Protein AF-A0A914MZD7-F1 (afdb_monomer_lite)

Foldseek 3Di:
DDPPPDQVLVLLVVLVPDDPPVDDDDDPDDDDDDDPPDPDFLLVSVLVSLVVDDLVVSLLLVVLLLVLPPDPLLSVLLVVLLQLLLVLLLVLLLQLLLQLLCCLAVVDLPDDSVRSVVPRPDPRSVVLSVVLSVVLSVCSVVPANCCLQNPPPPDDLVNNLVSQLCSSCVSSPVCSLQPNQLVSNVVSQVVCVVVVHDRDDPDDPVVSVVSSVVSSVSCVVVVVVSSVSSSVSSVSSSVSNVVSNVVVSVVSSPDVVVVSVSSVVSVVVVVVVVVVVVVVVVVVVCVCPDPVNVVVVVVVVVPPDDDDPDD

Sequence (311 aa):
MSWKNTDPLELWKTSTTLPITENKIKRNDEVEGSYQQPPAPVRIRFWMSTKQIDSRQRTDYFWKLILAWPDDWERRAIIWTKAVISVTNTLTAFYITNKITADVFLIDPKLNFLQTLRRIPAKSPFVMFALVGFISQMLTMTFILYPYLMYEGQLSTLSLTGRAVALSLGMGMLIPLFSVPPIANSAFLSHREKLGMRKLPTGSVFDLLAQTFECTRSVWRKLPAIAGVNIAAAGIVVCSMAWARNRIHSKLDIDADLINELVANSEYYQNQKRGVIGQKLHSIGSWLTSPKVLDFFERKRVSSPDSPHDI

Radius of gyration: 26.99 Å; chains: 1; bounding box: 65×62×73 Å

pLDDT: mean 72.24, std 16.94, range [27.92, 95.12]

Secondary structure (DSSP, 8-state):
--TTS--HHHHHHHHHT------S---S--------PPP--HHHHHHHHHHHS-HHHHHHHHHHHHHH-S-HHHHHHHHHHHHHHHHHHHHHHHHHHHHHHHHHHH--TT--HHHHHHH----HHHHHHHHHHHHHHHHHIIIIIHHHHHSTTTS-HHHHHHHHHHHHHIIIIIHHHHHHHHHHHHHHHHHHHHTTPPPP----HHHHHHHHHHHHHHHHTTHHHHHHHHHHHHHHHHHHHHHHHHHHHHHHTT-SHHHHHHHHHHHHHHHHHHHHHHHHHHHHHHHHTSHHHHHHHHHHHHTSPPP----

Organism: Meloidogyne incognita (NCBI:txid6306)

Structure (mmCIF, N/CA/C/O backbone):
data_AF-A0A914MZD7-F1
#
_entry.id   AF-A0A914MZD7-F1
#
loop_
_atom_site.group_PDB
_atom_site.id
_atom_site.type_symbol
_atom_site.label_atom_id
_atom_site.label_alt_id
_atom_site.label_comp_id
_atom_site.label_asym_id
_atom_site.label_entity_id
_atom_site.label_seq_id
_atom_site.pdbx_PDB_ins_code
_atom_site.Cartn_x
_atom_site.Cartn_y
_atom_site.Cartn_z
_atom_site.occupancy
_atom_site.B_iso_or_equiv
_atom_site.auth_seq_id
_atom_site.auth_comp_id
_atom_site.auth_asym_id
_atom_site.auth_atom_id
_atom_site.pdbx_PDB_model_num
ATOM 1 N N . MET A 1 1 ? 7.800 -12.329 35.216 1.00 35.88 1 MET A N 1
ATOM 2 C CA . MET A 1 1 ? 6.657 -13.228 34.935 1.00 35.88 1 MET A CA 1
ATOM 3 C C . MET A 1 1 ? 6.678 -13.632 33.466 1.00 35.88 1 MET A C 1
ATOM 5 O O . MET A 1 1 ? 6.924 -12.780 32.621 1.00 35.88 1 MET A O 1
ATOM 9 N N . SER A 1 2 ? 6.500 -14.923 33.168 1.00 27.92 2 SER A N 1
ATOM 10 C CA . SER A 1 2 ? 6.483 -15.457 31.798 1.00 27.92 2 SER A CA 1
ATOM 11 C C . SER A 1 2 ? 5.129 -15.180 31.133 1.00 27.92 2 SER A C 1
ATOM 13 O O . SER A 1 2 ? 4.087 -15.608 31.613 1.00 27.92 2 SER A O 1
ATOM 15 N N . TRP A 1 3 ? 5.166 -14.458 30.017 1.00 37.88 3 TRP A N 1
ATOM 16 C CA . TRP A 1 3 ? 4.051 -13.839 29.287 1.00 37.88 3 TRP A CA 1
ATOM 17 C C . TRP A 1 3 ? 3.137 -14.802 28.508 1.00 37.88 3 TRP A C 1
ATOM 19 O O . TRP A 1 3 ? 2.197 -14.360 27.852 1.00 37.88 3 TRP A O 1
ATOM 29 N N . LYS A 1 4 ? 3.411 -16.111 28.528 1.00 40.53 4 LYS A N 1
ATOM 30 C CA . LYS A 1 4 ? 2.547 -17.112 27.877 1.00 40.53 4 LYS A CA 1
ATOM 31 C C . LYS A 1 4 ? 1.299 -17.461 28.698 1.00 40.53 4 LYS A C 1
ATOM 33 O O . LYS A 1 4 ? 0.394 -18.061 28.130 1.00 40.53 4 LYS A O 1
ATOM 38 N N . ASN A 1 5 ? 1.252 -17.059 29.972 1.00 42.75 5 ASN A N 1
ATOM 39 C CA . ASN A 1 5 ? 0.225 -17.474 30.933 1.00 42.75 5 ASN A CA 1
ATOM 40 C C . ASN A 1 5 ? -0.583 -16.310 31.531 1.00 42.75 5 ASN A C 1
ATOM 42 O O . ASN A 1 5 ? -1.348 -16.541 32.457 1.00 42.75 5 ASN A O 1
ATOM 46 N N . THR A 1 6 ? -0.405 -15.070 31.070 1.00 47.72 6 THR A N 1
ATOM 47 C CA . THR A 1 6 ? -1.190 -13.943 31.592 1.00 47.72 6 THR A CA 1
ATOM 48 C C . THR A 1 6 ? -2.538 -13.887 30.884 1.00 47.72 6 THR A C 1
ATOM 50 O O . THR A 1 6 ? -2.616 -13.499 29.716 1.00 47.72 6 THR A O 1
ATOM 53 N N . ASP A 1 7 ? -3.573 -14.306 31.605 1.00 49.16 7 ASP A N 1
ATOM 54 C CA . ASP A 1 7 ? -4.971 -14.249 31.201 1.00 49.16 7 ASP A CA 1
ATOM 55 C C . ASP A 1 7 ? -5.402 -12.763 31.068 1.00 49.16 7 ASP A C 1
ATOM 57 O O . ASP A 1 7 ? -5.274 -11.983 32.022 1.00 49.16 7 ASP A O 1
ATOM 61 N N . PRO A 1 8 ? -5.824 -12.293 29.878 1.00 48.94 8 PRO A N 1
ATOM 62 C CA . PRO A 1 8 ? -6.279 -10.921 29.695 1.00 48.94 8 PRO A CA 1
ATOM 63 C C . PRO A 1 8 ? -7.509 -10.567 30.541 1.00 48.94 8 PRO A C 1
ATOM 65 O O . PRO A 1 8 ? -7.685 -9.385 30.850 1.00 48.94 8 PRO A O 1
ATOM 68 N N . LEU A 1 9 ? -8.303 -11.548 30.983 1.00 48.94 9 LEU A N 1
ATOM 69 C CA . LEU A 1 9 ? -9.357 -11.338 31.973 1.00 48.94 9 LEU A CA 1
ATOM 70 C C . LEU A 1 9 ? -8.774 -11.000 33.355 1.00 48.94 9 LEU A C 1
ATOM 72 O O . LEU A 1 9 ? -9.291 -10.120 34.042 1.00 48.94 9 LEU A O 1
ATOM 76 N N . GLU A 1 10 ? -7.676 -11.642 33.763 1.00 52.84 10 GLU A N 1
ATOM 77 C CA . GLU A 1 10 ? -6.971 -11.315 35.012 1.00 52.84 10 GLU A CA 1
ATOM 78 C C . GLU A 1 10 ? -6.289 -9.947 34.957 1.00 52.84 10 GLU A C 1
ATOM 80 O O . GLU A 1 10 ? -6.335 -9.203 35.937 1.00 52.84 10 GLU A O 1
ATOM 85 N N . LEU A 1 11 ? -5.708 -9.569 33.814 1.00 54.66 11 LEU A N 1
ATOM 86 C CA . LEU A 1 11 ? -5.172 -8.218 33.598 1.00 54.66 11 LEU A CA 1
ATOM 87 C C . LEU A 1 11 ? -6.270 -7.149 33.687 1.00 54.66 11 LEU A C 1
ATOM 89 O O . LEU A 1 11 ? -6.051 -6.067 34.231 1.00 54.66 11 LEU A O 1
ATOM 93 N N . TRP A 1 12 ? -7.473 -7.455 33.200 1.00 50.88 12 TRP A N 1
ATOM 94 C CA . TRP A 1 12 ? -8.615 -6.555 33.324 1.00 50.88 12 TRP A CA 1
ATOM 95 C C . TRP A 1 12 ? -9.127 -6.479 34.769 1.00 50.88 12 TRP A C 1
ATOM 97 O O . TRP A 1 12 ? -9.266 -5.380 35.307 1.00 50.88 12 TRP A O 1
ATOM 107 N N . LYS A 1 13 ? -9.302 -7.620 35.444 1.00 50.38 13 LYS A N 1
ATOM 108 C CA . LYS A 1 13 ? -9.716 -7.680 36.858 1.00 50.38 13 LYS A CA 1
ATOM 109 C C . LYS A 1 13 ? -8.725 -6.972 37.785 1.00 50.38 13 LYS A C 1
ATOM 111 O O . LYS A 1 13 ? -9.130 -6.199 38.651 1.00 50.38 13 LYS A O 1
ATOM 116 N N . THR A 1 14 ? -7.424 -7.150 37.571 1.00 54.09 14 THR A N 1
ATOM 117 C CA . THR A 1 14 ? -6.397 -6.423 38.335 1.00 54.09 14 THR A CA 1
ATOM 118 C C . THR A 1 14 ? -6.421 -4.926 38.031 1.00 54.09 14 THR A C 1
ATOM 120 O O . THR A 1 14 ? -6.242 -4.120 38.943 1.00 54.09 14 THR A O 1
ATOM 123 N N . SER A 1 15 ? -6.753 -4.524 36.798 1.00 45.00 15 SER A N 1
ATOM 124 C CA . SER A 1 15 ? -6.941 -3.109 36.458 1.00 45.00 15 SER A CA 1
ATOM 125 C C . SER A 1 15 ? -8.186 -2.481 37.104 1.00 45.00 15 SER A C 1
ATOM 127 O O . SER A 1 15 ? -8.160 -1.296 37.428 1.00 45.00 15 SER A O 1
ATOM 129 N N . THR A 1 16 ? -9.244 -3.262 37.369 1.00 43.44 16 THR A N 1
ATOM 130 C CA . THR A 1 16 ? -10.442 -2.782 38.088 1.00 43.44 16 THR A CA 1
ATOM 131 C C . THR A 1 16 ? -10.216 -2.549 39.583 1.00 43.44 16 THR A C 1
ATOM 133 O O . THR A 1 16 ? -11.008 -1.852 40.210 1.00 43.44 16 THR A O 1
ATOM 136 N N . THR A 1 17 ? -9.127 -3.080 40.147 1.00 46.03 17 THR A N 1
ATOM 137 C CA . THR A 1 17 ? -8.766 -2.928 41.567 1.00 46.03 17 THR A CA 1
ATOM 138 C C . THR A 1 17 ? -7.671 -1.892 41.830 1.00 46.03 17 THR A C 1
ATOM 140 O O . THR A 1 17 ? -7.326 -1.661 42.987 1.00 46.03 17 THR A O 1
ATOM 143 N N . LEU A 1 18 ? -7.093 -1.269 40.794 1.00 41.53 18 LEU A N 1
ATOM 144 C CA . LEU A 1 18 ? -6.033 -0.278 40.989 1.00 41.53 18 LEU A CA 1
ATOM 145 C C . LEU A 1 18 ? -6.613 1.026 41.567 1.00 41.53 18 LEU A C 1
ATOM 147 O O . LEU A 1 18 ? -7.492 1.624 40.939 1.00 41.53 18 LEU A O 1
ATOM 151 N N . PRO A 1 19 ? -6.120 1.512 42.724 1.00 37.53 19 PRO A N 1
ATOM 152 C CA . PRO A 1 19 ? -6.498 2.823 43.225 1.00 37.53 19 PRO A CA 1
ATOM 153 C C . PRO A 1 19 ? -6.015 3.887 42.236 1.00 37.53 19 PRO A C 1
ATOM 155 O O . PRO A 1 19 ? -4.841 3.924 41.857 1.00 37.53 19 PRO A O 1
ATOM 158 N N . ILE A 1 20 ? -6.939 4.742 41.799 1.00 45.06 20 ILE A N 1
ATOM 159 C CA . ILE A 1 20 ? -6.659 5.878 40.921 1.00 45.06 20 ILE A CA 1
ATOM 160 C C . ILE A 1 20 ? -5.684 6.788 41.669 1.00 45.06 20 ILE A C 1
ATOM 162 O O . ILE A 1 20 ? -6.067 7.498 42.593 1.00 45.06 20 ILE A O 1
ATOM 166 N N . THR A 1 21 ? -4.402 6.751 41.309 1.00 40.00 21 THR A N 1
ATOM 167 C CA . THR A 1 21 ? -3.449 7.744 41.800 1.00 40.00 21 THR A CA 1
ATOM 168 C C . THR A 1 21 ? -3.694 9.008 40.990 1.00 40.00 21 THR A C 1
ATOM 170 O O . THR A 1 21 ? -3.363 9.079 39.809 1.00 40.00 21 THR A O 1
ATOM 173 N N . GLU A 1 22 ? -4.323 9.984 41.632 1.00 38.75 22 GLU A N 1
ATOM 174 C CA . GLU A 1 22 ? -4.832 11.253 41.096 1.00 38.75 22 GLU A CA 1
ATOM 175 C C . GLU A 1 22 ? -3.745 12.222 40.580 1.00 38.75 22 GLU A C 1
ATOM 177 O O . GLU A 1 22 ? -3.929 13.434 40.528 1.00 38.75 22 GLU A O 1
ATOM 182 N N . ASN A 1 23 ? -2.575 11.728 40.175 1.00 41.09 23 ASN A N 1
ATOM 183 C CA . ASN A 1 23 ? -1.434 12.576 39.868 1.00 41.09 23 ASN A CA 1
ATOM 184 C C . ASN A 1 23 ? -1.191 12.734 38.357 1.00 41.09 23 ASN A C 1
ATOM 186 O O . ASN A 1 23 ? -0.649 11.855 37.690 1.00 41.09 23 ASN A O 1
ATOM 190 N N . LYS A 1 24 ? -1.484 13.961 37.891 1.00 37.00 24 LYS A N 1
ATOM 191 C CA . LYS A 1 24 ? -0.985 14.655 36.680 1.00 37.00 24 LYS A CA 1
ATOM 192 C C . LYS A 1 24 ? -1.704 14.431 35.342 1.00 37.00 24 LYS A C 1
ATOM 194 O O . LYS A 1 24 ? -1.063 14.205 34.319 1.00 37.00 24 LYS A O 1
ATOM 199 N N . ILE A 1 25 ? -3.006 14.706 35.293 1.00 37.56 25 ILE A N 1
ATOM 200 C CA . ILE A 1 25 ? -3.607 15.302 34.086 1.00 37.56 25 ILE A CA 1
ATOM 201 C C . ILE A 1 25 ? -4.263 16.618 34.512 1.00 37.56 25 ILE A C 1
ATOM 203 O O . ILE A 1 25 ? -5.442 16.651 34.838 1.00 37.56 25 ILE A O 1
ATOM 207 N N . LYS A 1 26 ? -3.482 17.709 34.542 1.00 31.06 26 LYS A N 1
ATOM 208 C CA . LYS A 1 26 ? -4.030 19.066 34.672 1.00 31.06 26 LYS A CA 1
ATOM 209 C C . LYS A 1 26 ? -4.845 19.370 33.414 1.00 31.06 26 LYS A C 1
ATOM 211 O O . LYS A 1 26 ? -4.278 19.662 32.362 1.00 31.06 26 LYS A O 1
ATOM 216 N N . ARG A 1 27 ? -6.167 19.244 33.516 1.00 34.59 27 ARG A N 1
ATOM 217 C CA . ARG A 1 27 ? -7.135 19.843 32.594 1.00 34.59 27 ARG A CA 1
ATOM 218 C C . ARG A 1 27 ? -7.525 21.178 33.232 1.00 34.59 27 ARG A C 1
ATOM 220 O O . ARG A 1 27 ? -7.970 21.179 34.371 1.00 34.59 27 ARG A O 1
ATOM 227 N N . ASN A 1 28 ? -7.258 22.285 32.545 1.00 35.31 28 ASN A N 1
ATOM 228 C CA . ASN A 1 28 ? -7.421 23.658 33.040 1.00 35.31 28 ASN A CA 1
ATOM 229 C C . ASN A 1 28 ? -8.895 24.095 33.162 1.00 35.31 28 ASN A C 1
ATOM 231 O O . ASN A 1 28 ? -9.252 25.113 32.591 1.00 35.31 28 ASN A O 1
ATOM 235 N N . ASP A 1 29 ? -9.733 23.371 33.897 1.00 36.97 29 ASP A N 1
ATOM 236 C CA . ASP A 1 29 ? -11.100 23.809 34.203 1.00 36.97 29 ASP A CA 1
ATOM 237 C C . ASP A 1 29 ? -11.442 23.408 35.649 1.00 36.97 29 ASP A C 1
ATOM 239 O O . ASP A 1 29 ? -12.145 22.430 35.891 1.00 36.97 29 ASP A O 1
ATOM 243 N N . GLU A 1 30 ? -10.892 24.132 36.627 1.00 35.25 30 GLU A N 1
ATOM 244 C CA . GLU A 1 30 ? -11.293 24.025 38.035 1.00 35.25 30 GLU A CA 1
ATOM 245 C C . GLU A 1 30 ? -12.246 25.182 38.362 1.00 35.25 30 GLU A C 1
ATOM 247 O O . GLU A 1 30 ? -11.825 26.293 38.674 1.00 35.25 30 GLU A O 1
ATOM 252 N N . VAL A 1 31 ? -13.550 24.911 38.258 1.00 36.62 31 VAL A N 1
ATOM 253 C CA . VAL A 1 31 ? -14.571 25.616 39.039 1.00 36.62 31 VAL A CA 1
ATOM 254 C C . VAL A 1 31 ? -14.872 24.735 40.246 1.00 36.62 31 VAL A C 1
ATOM 256 O O . VAL A 1 31 ? -15.223 23.564 40.102 1.00 36.62 31 VAL A O 1
ATOM 259 N N . GLU A 1 32 ? -14.670 25.316 41.425 1.00 35.66 32 GLU A N 1
ATOM 260 C CA . GLU A 1 32 ? -14.909 24.738 42.743 1.00 35.66 32 GLU A CA 1
ATOM 261 C C . GLU A 1 32 ? -16.315 24.143 42.874 1.00 35.66 32 GLU A C 1
ATOM 263 O O . GLU A 1 32 ? -17.324 24.771 42.554 1.00 35.66 32 GLU A O 1
ATOM 268 N N . GLY A 1 33 ? -16.383 22.931 43.416 1.00 29.62 33 GLY A N 1
ATOM 269 C CA . GLY A 1 33 ? -17.641 22.297 43.771 1.00 29.62 33 GLY A CA 1
ATOM 270 C C . GLY A 1 33 ? -17.426 20.850 44.172 1.00 29.62 33 GLY A C 1
ATOM 271 O O . GLY A 1 33 ? -17.282 19.980 43.321 1.00 29.62 33 GLY A O 1
ATOM 272 N N . SER A 1 34 ? -17.416 20.604 45.481 1.00 35.12 34 SER A N 1
ATOM 273 C CA . SER A 1 34 ? -17.515 19.282 46.100 1.00 35.12 34 SER A CA 1
ATOM 274 C C . SER A 1 34 ? -18.697 18.495 45.516 1.00 35.12 34 SER A C 1
ATOM 276 O O . SER A 1 34 ? -19.822 18.588 46.003 1.00 35.12 34 SER A O 1
ATOM 278 N N . TYR A 1 35 ? -18.424 17.678 44.507 1.00 29.80 35 TYR A N 1
ATOM 279 C CA . TYR A 1 35 ? -19.261 16.562 44.103 1.00 29.80 35 TYR A CA 1
ATOM 280 C C . TYR A 1 35 ? -18.350 15.358 43.931 1.00 29.80 35 TYR A C 1
ATOM 282 O O . TYR A 1 35 ? -17.328 15.436 43.249 1.00 29.80 35 TYR A O 1
ATOM 290 N N . GLN A 1 36 ? -18.725 14.245 44.564 1.00 34.81 36 GLN A N 1
ATOM 291 C CA . GLN A 1 36 ? -18.230 12.922 44.206 1.00 34.81 36 GLN A CA 1
ATOM 292 C C . GLN A 1 36 ? -18.264 12.823 42.680 1.00 34.81 36 GLN A C 1
ATOM 294 O O . GLN A 1 36 ? -19.342 12.815 42.084 1.00 34.81 36 GLN A O 1
ATOM 299 N N . GLN A 1 37 ? -17.089 12.841 42.045 1.00 33.38 37 GLN A N 1
ATOM 300 C CA . GLN A 1 37 ? -17.013 12.714 40.600 1.00 33.38 37 GLN A CA 1
ATOM 301 C C . GLN A 1 37 ? -17.699 11.396 40.230 1.00 33.38 37 GLN A C 1
ATOM 303 O O . GLN A 1 37 ? -17.371 10.362 40.827 1.00 33.38 37 GLN A O 1
ATOM 308 N N . PRO A 1 38 ? -18.655 11.396 39.283 1.00 37.22 38 PRO A N 1
ATOM 309 C CA . PRO A 1 38 ? -19.195 10.145 38.790 1.00 37.22 38 PRO A CA 1
ATOM 310 C C . PRO A 1 38 ? -18.020 9.280 38.316 1.00 37.22 38 PRO A C 1
ATOM 312 O O . PRO A 1 38 ? -17.048 9.815 37.765 1.00 37.22 38 PRO A O 1
ATOM 315 N N . PRO A 1 39 ? -18.059 7.958 38.559 1.00 48.06 39 PRO A N 1
ATOM 316 C CA . PRO A 1 39 ? -16.989 7.068 38.141 1.00 48.06 39 PRO A CA 1
ATOM 317 C C . PRO A 1 39 ? -16.690 7.327 36.666 1.00 48.06 39 PRO A C 1
ATOM 319 O O . PRO A 1 39 ? -17.614 7.351 35.853 1.00 48.06 39 PRO A O 1
ATOM 322 N N . ALA A 1 40 ? -15.414 7.569 36.336 1.00 53.16 40 ALA A N 1
ATOM 323 C CA . ALA A 1 40 ? -15.009 7.854 34.963 1.00 53.16 40 ALA A CA 1
ATOM 324 C C . ALA A 1 40 ? -15.693 6.860 34.002 1.00 53.16 40 ALA A C 1
ATOM 326 O O . ALA A 1 40 ? -15.671 5.660 34.311 1.00 53.16 40 ALA A O 1
ATOM 327 N N . PRO A 1 41 ? -16.305 7.325 32.890 1.00 63.66 41 PRO A N 1
ATOM 328 C CA . PRO A 1 41 ? -17.060 6.467 31.981 1.00 63.66 41 PRO A CA 1
ATOM 329 C C . PRO A 1 41 ? -16.243 5.226 31.615 1.00 63.66 41 PRO A C 1
ATOM 331 O O . PRO A 1 41 ? -15.021 5.310 31.477 1.00 63.66 41 PRO A O 1
ATOM 334 N N . VAL A 1 42 ? -16.905 4.071 31.491 1.00 62.66 42 VAL A N 1
ATOM 335 C CA . VAL A 1 42 ? -16.298 2.733 31.299 1.00 62.66 42 VAL A CA 1
ATOM 336 C C . VAL A 1 42 ? -15.185 2.748 30.246 1.00 62.66 42 VAL A C 1
ATOM 338 O O . VAL A 1 42 ? -14.114 2.171 30.441 1.00 62.66 42 VAL A O 1
ATOM 341 N N . ARG A 1 43 ? -15.385 3.523 29.181 1.00 62.78 43 ARG A N 1
ATOM 342 C CA . ARG A 1 43 ? -14.397 3.850 28.155 1.00 62.78 43 ARG A CA 1
ATOM 343 C C . ARG A 1 43 ? -13.081 4.404 28.696 1.00 62.78 43 ARG A C 1
ATOM 345 O O . ARG A 1 43 ? -12.027 3.879 28.357 1.00 62.78 43 ARG A O 1
ATOM 352 N N . ILE A 1 44 ? -13.098 5.436 29.540 1.00 65.38 44 ILE A N 1
ATOM 353 C CA . ILE A 1 44 ? -11.874 6.025 30.111 1.00 65.38 44 ILE A CA 1
ATOM 354 C C . ILE A 1 44 ? -11.111 4.976 30.923 1.00 65.38 44 ILE A C 1
ATOM 356 O O . ILE A 1 44 ? -9.889 4.891 30.805 1.00 65.38 44 ILE A O 1
ATOM 360 N N . ARG A 1 45 ? -11.820 4.134 31.686 1.00 66.69 45 ARG A N 1
ATOM 361 C CA . ARG A 1 45 ? -11.206 3.037 32.451 1.00 66.69 45 ARG A CA 1
ATOM 362 C C . ARG A 1 45 ? -10.571 1.988 31.539 1.00 66.69 45 ARG A C 1
ATOM 364 O O . ARG A 1 45 ? -9.424 1.618 31.766 1.00 66.69 45 ARG A O 1
ATOM 371 N N . PHE A 1 46 ? -11.259 1.585 30.471 1.00 68.00 46 PHE A N 1
ATOM 372 C CA . PHE A 1 46 ? -10.726 0.675 29.451 1.00 68.00 46 PHE A CA 1
ATOM 373 C C . PHE A 1 46 ? -9.465 1.236 28.765 1.00 68.00 46 PHE A C 1
ATOM 375 O O . PHE A 1 46 ? -8.472 0.535 28.560 1.00 68.00 46 PHE A O 1
ATOM 382 N N . TRP A 1 47 ? -9.448 2.529 28.440 1.00 68.50 47 TRP A N 1
ATOM 383 C CA . TRP A 1 47 ? -8.271 3.154 27.831 1.00 68.50 47 TRP A CA 1
ATOM 384 C C . TRP A 1 47 ? -7.124 3.362 28.822 1.00 68.50 47 TRP A C 1
ATOM 386 O O . TRP A 1 47 ? -5.959 3.310 28.431 1.00 68.50 47 TRP A O 1
ATOM 396 N N . MET A 1 48 ? -7.413 3.585 30.104 1.00 66.25 48 MET A N 1
ATOM 397 C CA . MET A 1 48 ? -6.382 3.638 31.143 1.00 66.25 48 MET A CA 1
ATOM 398 C C . MET A 1 48 ? -5.765 2.261 31.399 1.00 66.25 48 MET A C 1
ATOM 400 O O . MET A 1 48 ? -4.539 2.164 31.449 1.00 66.25 48 MET A O 1
ATOM 404 N N . SER A 1 49 ? -6.571 1.199 31.481 1.00 66.38 49 SER A N 1
ATOM 405 C CA . SER A 1 49 ? -6.062 -0.164 31.676 1.00 66.38 49 SER A CA 1
ATOM 406 C C . SER A 1 49 ? -5.224 -0.624 30.484 1.00 66.38 49 SER A C 1
ATOM 408 O O . SER A 1 49 ? -4.110 -1.115 30.649 1.00 66.38 49 SER A O 1
ATOM 410 N N . THR A 1 50 ? -5.672 -0.350 29.257 1.00 66.38 50 THR A N 1
ATOM 411 C CA . THR A 1 50 ? -4.888 -0.674 28.055 1.00 66.38 50 THR A CA 1
ATOM 412 C C . THR A 1 50 ? -3.587 0.123 27.952 1.00 66.38 50 THR A C 1
ATOM 414 O O . THR A 1 50 ? -2.605 -0.386 27.407 1.00 66.38 50 THR A O 1
ATOM 417 N N . LYS A 1 51 ? -3.520 1.338 28.514 1.00 70.75 51 LYS A N 1
ATOM 418 C CA . LYS A 1 51 ? -2.279 2.128 28.598 1.00 70.75 51 LYS A CA 1
ATOM 419 C C . LYS A 1 51 ? -1.240 1.548 29.560 1.00 70.75 51 LYS A C 1
ATOM 421 O O . LYS A 1 51 ? -0.061 1.837 29.367 1.00 70.75 51 LYS A O 1
ATOM 426 N N . GLN A 1 52 ? -1.646 0.737 30.536 1.00 69.62 52 GLN A N 1
ATOM 427 C CA . GLN A 1 52 ? -0.736 0.063 31.472 1.00 69.62 52 GLN A CA 1
ATOM 428 C C . GLN A 1 52 ? -0.089 -1.195 30.865 1.00 69.62 52 GLN A C 1
ATOM 430 O O . GLN A 1 52 ? 0.934 -1.662 31.356 1.00 69.62 52 GLN A O 1
ATOM 435 N N . ILE A 1 53 ? -0.645 -1.716 29.765 1.00 69.69 53 ILE A N 1
ATOM 436 C CA . ILE A 1 53 ? -0.107 -2.866 29.027 1.00 69.69 53 ILE A CA 1
ATOM 437 C C . ILE A 1 53 ? 1.091 -2.427 28.170 1.00 69.69 53 ILE A C 1
ATOM 439 O O . ILE A 1 53 ? 1.047 -1.363 27.543 1.00 69.69 53 ILE A O 1
ATOM 443 N N . ASP A 1 54 ? 2.133 -3.261 28.081 1.00 74.62 54 ASP A N 1
ATOM 444 C CA . ASP A 1 54 ? 3.283 -3.022 27.198 1.00 74.62 54 ASP A CA 1
ATOM 445 C C . ASP A 1 54 ? 2.859 -2.837 25.724 1.00 74.62 54 ASP A C 1
ATOM 447 O O . ASP A 1 54 ? 1.895 -3.433 25.244 1.00 74.62 54 ASP A O 1
ATOM 451 N N . SER A 1 55 ? 3.598 -2.016 24.978 1.00 68.06 55 SER A N 1
ATOM 452 C CA . SER A 1 55 ? 3.268 -1.584 23.611 1.00 68.06 55 SER A CA 1
ATOM 453 C C . SER A 1 55 ? 3.026 -2.737 22.626 1.00 68.06 55 SER A C 1
ATOM 455 O O . SER A 1 55 ? 2.055 -2.703 21.869 1.00 68.06 55 SER A O 1
ATOM 457 N N . ARG A 1 56 ? 3.860 -3.787 22.660 1.00 68.12 56 ARG A N 1
ATOM 458 C CA . ARG A 1 56 ? 3.712 -4.974 21.795 1.00 68.12 56 ARG A CA 1
ATOM 459 C C . ARG A 1 56 ? 2.521 -5.838 22.207 1.00 68.12 56 ARG A C 1
ATOM 461 O O . ARG A 1 56 ? 1.790 -6.353 21.364 1.00 68.12 56 ARG A O 1
ATOM 468 N N . GLN A 1 57 ? 2.29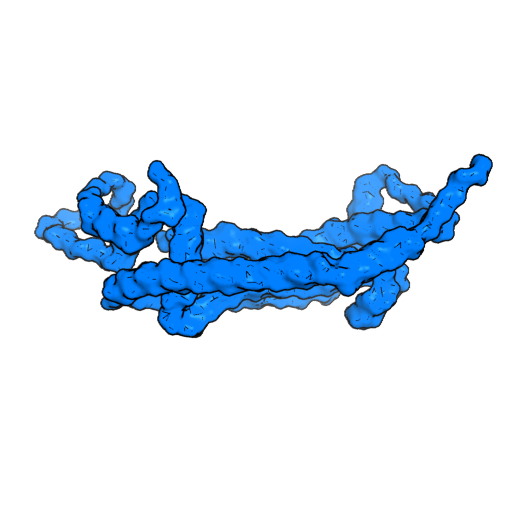6 -5.972 23.509 1.00 68.94 57 GLN A N 1
ATOM 469 C CA . GLN A 1 57 ? 1.185 -6.755 24.050 1.00 68.94 57 GLN A CA 1
ATOM 470 C C . GLN A 1 57 ? -0.158 -6.067 23.790 1.00 68.94 57 GLN A C 1
ATOM 472 O O . GLN A 1 57 ? -1.149 -6.722 23.473 1.00 68.94 57 GLN A O 1
ATOM 477 N N . ARG A 1 58 ? -0.169 -4.733 23.823 1.00 70.44 58 ARG A N 1
ATOM 478 C CA . ARG A 1 58 ? -1.321 -3.901 23.485 1.00 70.44 58 ARG A CA 1
ATOM 479 C C . ARG A 1 58 ? -1.747 -4.102 22.034 1.00 70.44 58 ARG A C 1
ATOM 481 O O . ARG A 1 58 ? -2.933 -4.287 21.775 1.00 70.44 58 ARG A O 1
ATOM 488 N N . THR A 1 59 ? -0.799 -4.141 21.092 1.00 71.62 59 THR A N 1
ATOM 489 C CA . THR A 1 59 ? -1.131 -4.385 19.679 1.00 71.62 59 THR A CA 1
ATOM 490 C C . THR A 1 59 ? -1.806 -5.733 19.457 1.00 71.62 59 THR A C 1
ATOM 492 O O . THR A 1 59 ? -2.801 -5.804 18.734 1.00 71.62 59 THR A O 1
ATOM 495 N N . ASP A 1 60 ? -1.319 -6.780 20.125 1.00 72.19 60 ASP A N 1
ATOM 496 C CA . ASP A 1 60 ? -1.918 -8.110 20.045 1.00 72.19 60 ASP A CA 1
ATOM 497 C C . ASP A 1 60 ? -3.293 -8.146 20.715 1.00 72.19 60 ASP A C 1
ATOM 499 O O . ASP A 1 60 ? -4.230 -8.695 20.142 1.00 72.19 60 ASP A O 1
ATOM 503 N N . TYR A 1 61 ? -3.440 -7.530 21.890 1.00 71.75 61 TYR A N 1
ATOM 504 C CA . TYR A 1 61 ? -4.704 -7.457 22.626 1.00 71.75 61 TYR A CA 1
ATOM 505 C C . TYR A 1 61 ? -5.826 -6.830 21.788 1.00 71.75 61 TYR A C 1
ATOM 507 O O . TYR A 1 61 ? -6.845 -7.468 21.529 1.00 71.75 61 TYR A O 1
ATOM 515 N N . PHE A 1 62 ? -5.612 -5.621 21.272 1.00 75.12 62 PHE A N 1
ATOM 516 C CA . PHE A 1 62 ? -6.609 -4.936 20.444 1.00 75.12 62 PHE A CA 1
ATOM 517 C C . PHE A 1 62 ? -6.875 -5.661 19.129 1.00 75.12 62 PHE A C 1
ATOM 519 O O . PHE A 1 62 ? -7.994 -5.634 18.625 1.00 75.12 62 PHE A O 1
ATOM 526 N N . TRP A 1 63 ? -5.872 -6.328 18.555 1.00 76.12 63 TRP A N 1
ATOM 527 C CA . TRP A 1 63 ? -6.102 -7.118 17.354 1.00 76.12 63 TRP A CA 1
ATOM 528 C C . TRP A 1 63 ? -7.010 -8.321 17.625 1.00 76.12 63 TRP A C 1
ATOM 530 O O . TRP A 1 63 ? -7.888 -8.609 16.812 1.00 76.12 63 TRP A O 1
ATOM 540 N N . LYS A 1 64 ? -6.849 -9.000 18.768 1.00 74.00 64 LYS A N 1
ATOM 541 C CA . LYS A 1 64 ? -7.774 -10.065 19.180 1.00 74.00 64 LYS A CA 1
ATOM 542 C C . LYS A 1 64 ? -9.175 -9.512 19.436 1.00 74.00 64 LYS A C 1
ATOM 544 O O . LYS A 1 64 ? -10.138 -10.107 18.965 1.00 74.00 64 LYS A O 1
ATOM 549 N N . LEU A 1 65 ? -9.272 -8.355 20.088 1.00 75.50 65 LEU A N 1
ATOM 550 C CA . LEU A 1 65 ? -10.541 -7.674 20.340 1.00 75.50 65 LEU A CA 1
ATOM 551 C C . LEU A 1 65 ? -11.283 -7.350 19.034 1.00 75.50 65 LEU A C 1
ATOM 553 O O . LEU A 1 65 ? -12.458 -7.668 18.898 1.00 75.50 65 LEU A O 1
ATOM 557 N N . ILE A 1 66 ? -10.586 -6.798 18.033 1.00 79.38 66 ILE A N 1
ATOM 558 C CA . ILE A 1 66 ? -11.167 -6.527 16.707 1.00 79.38 66 ILE A CA 1
ATOM 559 C C . ILE A 1 66 ? -11.644 -7.818 16.036 1.00 79.38 66 ILE A C 1
ATOM 561 O O . ILE A 1 66 ? -12.676 -7.822 15.373 1.00 79.38 66 ILE A O 1
ATOM 565 N N . LEU A 1 67 ? -10.887 -8.912 16.155 1.00 78.12 67 LEU A N 1
ATOM 566 C CA . LEU A 1 67 ? -11.263 -10.184 15.536 1.00 78.12 67 LEU A CA 1
ATOM 567 C C . LEU A 1 67 ? -12.487 -10.822 16.198 1.00 78.12 67 LEU A C 1
ATOM 569 O O . LEU A 1 67 ? -13.287 -11.419 15.483 1.00 78.12 67 LEU A O 1
ATOM 573 N N . ALA A 1 68 ? -12.625 -10.683 17.516 1.00 76.69 68 ALA A N 1
ATOM 574 C CA . ALA A 1 68 ? -13.774 -11.165 18.276 1.00 76.69 68 ALA A CA 1
ATOM 575 C C . ALA A 1 68 ? -14.993 -10.227 18.190 1.00 76.69 68 ALA A C 1
ATOM 577 O O . ALA A 1 68 ? -16.068 -10.604 18.642 1.00 76.69 68 ALA A O 1
ATOM 578 N N . TRP A 1 69 ? -14.836 -9.030 17.609 1.00 81.19 69 TRP A N 1
ATOM 579 C CA . TRP A 1 69 ? -15.888 -8.016 17.532 1.00 81.19 69 TRP A CA 1
ATOM 580 C C . TRP A 1 69 ? -17.163 -8.565 16.869 1.00 81.19 69 TRP A C 1
ATOM 582 O O . TRP A 1 69 ? -17.051 -9.160 15.787 1.00 81.19 69 TRP A O 1
ATOM 592 N N . PRO A 1 70 ? -18.356 -8.361 17.468 1.00 77.62 70 PRO A N 1
ATOM 593 C CA . PRO A 1 70 ? -19.582 -9.038 17.044 1.00 77.62 70 PRO A CA 1
ATOM 594 C C . PRO A 1 70 ? -20.094 -8.506 15.701 1.00 77.62 70 PRO A C 1
ATOM 596 O O . PRO A 1 70 ? -20.592 -9.268 14.875 1.00 77.62 70 PRO A O 1
ATOM 599 N N . ASP A 1 71 ? -19.915 -7.210 15.436 1.00 83.88 71 ASP A N 1
ATOM 600 C CA . ASP A 1 71 ? -20.389 -6.592 14.205 1.00 83.88 71 ASP A CA 1
ATOM 601 C C . ASP A 1 71 ? -19.429 -6.803 13.036 1.00 83.88 71 ASP A C 1
ATOM 603 O O . ASP A 1 71 ? -18.362 -6.186 12.924 1.00 83.88 71 ASP A O 1
ATOM 607 N N . ASP A 1 72 ? -19.877 -7.624 12.093 1.00 84.12 72 ASP A N 1
ATOM 608 C CA . ASP A 1 72 ? -19.164 -7.953 10.864 1.00 84.12 72 ASP A CA 1
ATOM 609 C C . ASP A 1 72 ? -18.733 -6.726 10.052 1.00 84.12 72 ASP A C 1
ATOM 611 O O . ASP A 1 72 ? -17.628 -6.706 9.509 1.00 84.12 72 ASP A O 1
ATOM 615 N N . TRP A 1 73 ? -19.581 -5.701 9.948 1.00 85.75 73 TRP A N 1
ATOM 616 C CA . TRP A 1 73 ? -19.296 -4.509 9.143 1.00 85.75 73 TRP A CA 1
ATOM 617 C C . TRP A 1 73 ? -18.222 -3.616 9.766 1.00 85.75 73 TRP A C 1
ATOM 619 O O . TRP A 1 73 ? -17.338 -3.135 9.056 1.00 85.75 73 TRP A O 1
ATOM 629 N N . GLU A 1 74 ? -18.248 -3.447 11.087 1.00 84.94 74 GLU A N 1
ATOM 630 C CA . GLU A 1 74 ? -17.248 -2.674 11.835 1.00 84.94 74 GLU A CA 1
ATOM 631 C C . GLU A 1 74 ? -15.893 -3.389 11.808 1.00 84.94 74 GLU A C 1
ATOM 633 O O . GLU A 1 74 ? -14.861 -2.787 11.489 1.00 84.94 74 GLU A O 1
ATOM 638 N N . ARG A 1 75 ? -15.911 -4.713 12.007 1.00 83.94 75 ARG A N 1
ATOM 639 C CA . ARG A 1 75 ? -14.730 -5.572 11.888 1.00 83.94 75 ARG A CA 1
ATOM 640 C C . ARG A 1 75 ? -14.135 -5.518 10.484 1.00 83.94 75 ARG A C 1
ATOM 642 O O . ARG A 1 75 ? -12.928 -5.316 10.323 1.00 83.94 75 ARG A O 1
ATOM 649 N N . ARG A 1 76 ? -14.969 -5.663 9.449 1.00 85.56 76 ARG A N 1
ATOM 650 C CA . ARG A 1 76 ? -14.538 -5.566 8.048 1.00 85.56 76 ARG A CA 1
ATOM 651 C C . ARG A 1 76 ? -13.933 -4.197 7.766 1.00 85.56 76 ARG A C 1
ATOM 653 O O . ARG A 1 76 ? -12.850 -4.164 7.198 1.00 85.56 76 ARG A O 1
ATOM 660 N N . ALA A 1 77 ? -14.550 -3.094 8.184 1.00 85.44 77 ALA A N 1
ATOM 661 C CA . ALA A 1 77 ? -14.022 -1.750 7.935 1.00 85.44 77 ALA A CA 1
ATOM 662 C C . ALA A 1 77 ? -12.578 -1.575 8.449 1.00 85.44 77 ALA A C 1
ATOM 664 O O . ALA A 1 77 ? -11.719 -1.064 7.725 1.00 85.44 77 ALA A O 1
ATOM 665 N N . ILE A 1 78 ? -12.260 -2.092 9.640 1.00 84.12 78 ILE A N 1
ATOM 666 C CA . ILE A 1 78 ? -10.892 -2.063 10.188 1.00 84.12 78 ILE A CA 1
ATOM 667 C C . ILE A 1 78 ? -9.947 -2.996 9.422 1.00 84.12 78 ILE A C 1
ATOM 669 O O . ILE A 1 78 ? -8.803 -2.636 9.139 1.00 84.12 78 ILE A O 1
ATOM 673 N N . ILE A 1 79 ? -10.399 -4.199 9.063 1.00 85.06 79 ILE A N 1
ATOM 674 C CA . ILE A 1 79 ? -9.573 -5.157 8.315 1.00 85.06 79 ILE A CA 1
ATOM 675 C C . ILE A 1 79 ? -9.268 -4.632 6.905 1.00 85.06 79 ILE A C 1
ATOM 677 O O . ILE A 1 79 ? -8.122 -4.706 6.463 1.00 85.06 79 ILE A O 1
ATOM 681 N N . TRP A 1 80 ? -10.254 -4.060 6.214 1.00 84.12 80 TRP A N 1
ATOM 682 C CA . TRP A 1 80 ? -10.096 -3.494 4.873 1.00 84.12 80 TRP A CA 1
ATOM 683 C C . TRP A 1 80 ? -9.130 -2.312 4.867 1.00 84.12 80 TRP A C 1
ATOM 685 O O . TRP A 1 80 ? -8.285 -2.229 3.978 1.00 84.12 80 TRP A O 1
ATOM 695 N N . THR A 1 81 ? -9.164 -1.476 5.906 1.00 83.94 81 THR A N 1
ATOM 696 C CA . THR A 1 81 ? -8.220 -0.361 6.109 1.00 83.94 81 THR A CA 1
ATOM 697 C C . THR A 1 81 ? -6.757 -0.831 6.020 1.00 83.94 81 THR A C 1
ATOM 699 O O . THR A 1 81 ? -5.916 -0.129 5.461 1.00 83.94 81 THR A O 1
ATOM 702 N N . LYS A 1 82 ? -6.445 -2.055 6.477 1.00 81.31 82 LYS A N 1
ATOM 703 C CA . LYS A 1 82 ? -5.102 -2.644 6.342 1.00 81.31 82 LYS A CA 1
ATOM 704 C C . LYS A 1 82 ? -4.717 -2.914 4.891 1.00 81.31 82 LYS A C 1
ATOM 706 O O . LYS A 1 82 ? -3.578 -2.686 4.516 1.00 81.31 82 LYS A O 1
ATOM 711 N N . ALA A 1 83 ? -5.638 -3.467 4.107 1.00 86.00 83 ALA A N 1
ATOM 712 C CA . ALA A 1 83 ? -5.341 -4.014 2.787 1.00 86.00 83 ALA A CA 1
ATOM 713 C C . ALA A 1 83 ? -5.450 -2.972 1.667 1.00 86.00 83 ALA A C 1
ATOM 715 O O . ALA A 1 83 ? -4.667 -3.026 0.727 1.00 86.00 83 ALA A O 1
ATOM 716 N N . VAL A 1 84 ? -6.387 -2.023 1.757 1.00 91.12 84 VAL A N 1
ATOM 717 C CA . VAL A 1 84 ? -6.716 -1.108 0.647 1.00 91.12 84 VAL A CA 1
ATOM 718 C C . VAL A 1 84 ? -5.517 -0.261 0.220 1.00 91.12 84 VAL A C 1
ATOM 720 O O . VAL A 1 84 ? -5.217 -0.208 -0.973 1.00 91.12 84 VAL A O 1
ATOM 723 N N . ILE A 1 85 ? -4.793 0.349 1.167 1.00 88.88 85 ILE A N 1
ATOM 724 C CA . ILE A 1 85 ? -3.594 1.140 0.842 1.00 88.88 85 ILE A CA 1
ATOM 725 C C . ILE A 1 85 ? -2.515 0.252 0.224 1.00 88.88 85 ILE A C 1
ATOM 727 O O . ILE A 1 85 ? -1.946 0.609 -0.802 1.00 88.88 85 ILE A O 1
ATOM 731 N N . SER A 1 86 ? -2.249 -0.913 0.821 1.00 89.88 86 SER A N 1
ATOM 732 C CA . SER A 1 86 ? -1.228 -1.835 0.320 1.00 89.88 86 SER A CA 1
ATOM 733 C C . SER A 1 86 ? -1.540 -2.305 -1.101 1.00 89.88 86 SER A C 1
ATOM 735 O O . SER A 1 86 ? -0.716 -2.134 -1.992 1.00 89.88 86 SER A O 1
ATOM 737 N N . VAL A 1 87 ? -2.761 -2.784 -1.352 1.00 92.12 87 VAL A N 1
ATOM 738 C CA . VAL A 1 87 ? -3.201 -3.236 -2.679 1.00 92.12 87 VAL A CA 1
ATOM 739 C C . VAL A 1 87 ? -3.118 -2.107 -3.700 1.00 92.12 87 VAL A C 1
ATOM 741 O O . VAL A 1 87 ? -2.586 -2.314 -4.789 1.00 92.12 87 VAL A O 1
ATOM 744 N N . THR A 1 88 ? -3.597 -0.910 -3.355 1.00 93.44 88 THR A N 1
ATOM 745 C CA . THR A 1 88 ? -3.569 0.235 -4.275 1.00 93.44 88 THR A CA 1
ATOM 746 C C . THR A 1 88 ? -2.134 0.628 -4.611 1.00 93.44 88 THR A C 1
ATOM 748 O O . THR A 1 88 ? -1.784 0.672 -5.789 1.00 93.44 88 THR A O 1
ATOM 751 N N . ASN A 1 89 ? -1.281 0.803 -3.598 1.00 93.38 89 ASN A N 1
ATOM 752 C 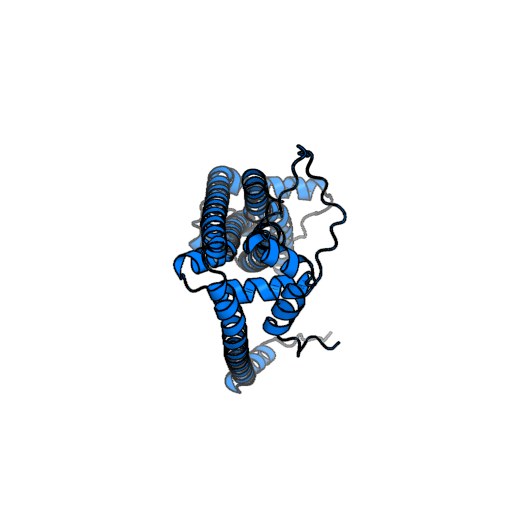CA . ASN A 1 89 ? 0.126 1.155 -3.783 1.00 93.38 89 ASN A CA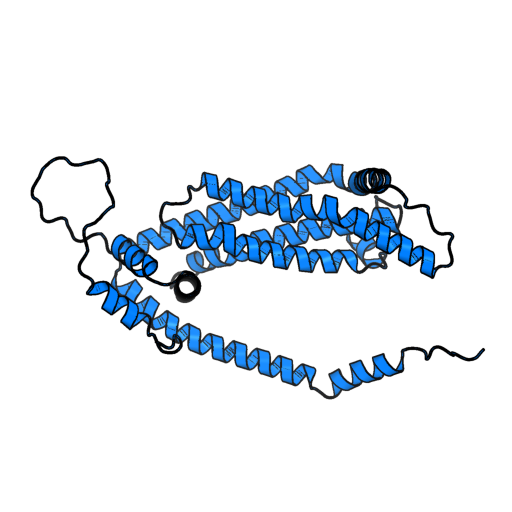 1
ATOM 753 C C . ASN A 1 89 ? 0.869 0.099 -4.603 1.00 93.38 89 ASN A C 1
ATOM 755 O O . ASN A 1 89 ? 1.674 0.432 -5.468 1.00 93.38 89 ASN A O 1
ATOM 759 N N . THR A 1 90 ? 0.591 -1.180 -4.357 1.00 92.56 90 THR A N 1
ATOM 760 C CA . THR A 1 90 ? 1.173 -2.286 -5.110 1.00 92.56 90 THR A CA 1
ATOM 761 C C . THR A 1 90 ? 0.740 -2.264 -6.573 1.00 92.56 90 THR A C 1
ATOM 763 O O . THR A 1 90 ? 1.582 -2.433 -7.451 1.00 92.56 90 THR A O 1
ATOM 766 N N . LEU A 1 91 ? -0.543 -2.030 -6.863 1.00 93.06 91 LEU A N 1
ATOM 767 C CA . LEU A 1 91 ? -1.045 -1.953 -8.237 1.00 93.06 91 LEU A CA 1
ATOM 768 C C . LEU A 1 91 ? -0.472 -0.746 -8.984 1.00 93.06 91 LEU A C 1
ATOM 770 O O . LEU A 1 91 ? -0.061 -0.879 -10.139 1.00 93.06 91 LEU A O 1
ATOM 774 N N . THR A 1 92 ? -0.398 0.419 -8.337 1.00 93.25 92 THR A N 1
ATOM 775 C CA . THR A 1 92 ? 0.165 1.621 -8.961 1.00 93.25 92 THR A CA 1
ATOM 776 C C . THR A 1 92 ? 1.668 1.492 -9.162 1.00 93.25 92 THR A C 1
ATOM 778 O O . THR A 1 92 ? 2.155 1.796 -10.250 1.00 93.25 92 THR A O 1
ATOM 781 N N . ALA A 1 93 ? 2.393 0.949 -8.182 1.00 91.94 93 ALA A N 1
ATOM 782 C CA . ALA A 1 93 ? 3.812 0.648 -8.317 1.00 91.94 93 ALA A CA 1
ATOM 783 C C . ALA A 1 93 ? 4.067 -0.345 -9.449 1.00 91.94 93 ALA A C 1
ATOM 785 O O . ALA A 1 93 ? 4.909 -0.094 -10.304 1.00 91.94 93 ALA A O 1
ATOM 786 N N . PHE A 1 94 ? 3.293 -1.429 -9.515 1.00 91.38 94 PHE A N 1
ATOM 787 C CA . PHE A 1 94 ? 3.402 -2.429 -10.572 1.00 91.38 94 PHE A CA 1
ATOM 788 C C . PHE A 1 94 ? 3.152 -1.829 -11.958 1.00 91.38 94 PHE A C 1
ATOM 790 O O . PHE A 1 94 ? 3.894 -2.115 -12.898 1.00 91.38 94 PHE A O 1
ATOM 797 N N . TYR A 1 95 ? 2.159 -0.944 -12.081 1.00 91.12 95 TYR A N 1
ATOM 798 C CA . TYR A 1 95 ? 1.901 -0.210 -13.316 1.00 91.12 95 TYR A CA 1
ATOM 799 C C . TYR A 1 95 ? 3.085 0.671 -13.735 1.00 91.12 95 TYR A C 1
ATOM 801 O O . TYR A 1 95 ? 3.541 0.578 -14.879 1.00 91.12 95 TYR A O 1
ATOM 809 N N . ILE A 1 96 ? 3.607 1.487 -12.812 1.00 90.81 96 ILE A N 1
ATOM 810 C CA . ILE A 1 96 ? 4.755 2.374 -13.054 1.00 90.81 96 ILE A CA 1
ATOM 811 C C . ILE A 1 96 ? 5.983 1.549 -13.446 1.00 90.81 96 ILE A C 1
ATOM 813 O O . ILE A 1 96 ? 6.601 1.817 -14.476 1.00 90.81 96 ILE A O 1
ATOM 817 N N . THR A 1 97 ? 6.304 0.510 -12.671 1.00 90.31 97 THR A N 1
ATOM 818 C CA . THR A 1 97 ? 7.460 -0.350 -12.925 1.00 90.31 97 THR A CA 1
ATOM 819 C C . THR A 1 97 ? 7.366 -1.020 -14.286 1.00 90.31 97 THR A C 1
ATOM 821 O O . THR A 1 97 ? 8.351 -1.039 -15.022 1.00 90.31 97 THR A O 1
ATOM 824 N N . ASN A 1 98 ? 6.190 -1.539 -14.649 1.00 88.81 98 ASN A N 1
ATOM 825 C CA . ASN A 1 98 ? 5.989 -2.189 -15.938 1.00 88.81 98 ASN A CA 1
ATOM 826 C C . ASN A 1 98 ? 6.191 -1.204 -17.096 1.00 88.81 98 ASN A C 1
ATOM 828 O O . ASN A 1 98 ? 6.877 -1.535 -18.056 1.00 88.81 98 ASN A O 1
ATOM 832 N N . LYS A 1 99 ? 5.653 0.020 -16.995 1.00 88.38 99 LYS A N 1
ATOM 833 C CA . LYS A 1 99 ? 5.819 1.041 -18.039 1.00 88.38 99 LYS A CA 1
ATOM 834 C C . LYS A 1 99 ? 7.265 1.511 -18.195 1.00 88.38 99 LYS A C 1
ATOM 836 O O . LYS A 1 99 ? 7.740 1.553 -19.323 1.00 88.38 99 LYS A O 1
ATOM 841 N N . ILE A 1 100 ? 7.970 1.779 -17.096 1.00 88.12 100 ILE A N 1
ATOM 842 C CA . ILE A 1 100 ? 9.393 2.161 -17.138 1.00 88.12 100 ILE A CA 1
ATOM 843 C C . ILE A 1 100 ? 10.235 1.018 -17.717 1.00 88.12 100 ILE A C 1
ATOM 845 O O . ILE A 1 100 ? 11.073 1.233 -18.585 1.00 88.12 100 ILE A O 1
ATOM 849 N N . THR A 1 101 ? 9.985 -0.220 -17.284 1.00 86.31 101 THR A N 1
ATOM 850 C CA . THR A 1 101 ? 10.732 -1.385 -17.784 1.00 86.31 101 THR A CA 1
ATOM 851 C C . THR A 1 101 ? 10.450 -1.634 -19.272 1.00 86.31 101 THR A C 1
ATOM 853 O O . THR A 1 101 ? 11.359 -2.015 -20.003 1.00 86.31 101 THR A O 1
ATOM 856 N N . ALA A 1 102 ? 9.225 -1.380 -19.747 1.00 84.88 102 ALA A N 1
ATOM 857 C CA . ALA A 1 102 ? 8.885 -1.444 -21.171 1.00 84.88 102 ALA A CA 1
ATOM 858 C C . ALA A 1 102 ? 9.693 -0.448 -21.999 1.00 84.88 102 ALA A C 1
ATOM 860 O O . ALA A 1 102 ? 10.210 -0.803 -23.051 1.00 84.88 102 ALA A O 1
ATOM 861 N N . ASP A 1 103 ? 9.790 0.785 -21.511 1.00 84.88 103 ASP A N 1
ATOM 862 C CA . ASP A 1 103 ? 10.494 1.869 -22.188 1.00 84.88 103 ASP A CA 1
ATOM 863 C C . ASP A 1 103 ? 11.991 1.545 -22.312 1.00 84.88 103 ASP A C 1
ATOM 865 O O . ASP A 1 103 ? 12.564 1.639 -23.393 1.00 84.88 103 ASP A O 1
ATOM 869 N N . VAL A 1 104 ? 12.594 1.027 -21.234 1.00 82.88 104 VAL A N 1
ATOM 870 C CA . VAL A 1 104 ? 14.019 0.661 -21.190 1.00 82.88 104 VAL A CA 1
ATOM 871 C C . VAL A 1 104 ? 14.350 -0.569 -22.047 1.00 82.88 104 VAL A C 1
ATOM 873 O O . VAL A 1 104 ? 15.364 -0.570 -22.739 1.00 82.88 104 VAL A O 1
ATOM 876 N N . PHE A 1 105 ? 13.537 -1.632 -22.005 1.00 80.31 105 PHE A N 1
ATOM 877 C CA . PHE A 1 105 ? 13.860 -2.898 -22.686 1.00 80.31 105 PHE A CA 1
ATOM 878 C C . PHE A 1 105 ? 13.285 -3.023 -24.098 1.00 80.31 105 PHE A C 1
ATOM 880 O O . PHE A 1 105 ? 13.893 -3.683 -24.936 1.00 80.31 105 PHE A O 1
ATOM 887 N N . LEU A 1 106 ? 12.099 -2.465 -24.351 1.00 80.12 106 LEU A N 1
ATOM 888 C CA . LEU A 1 106 ? 11.374 -2.640 -25.614 1.00 80.12 106 LEU A CA 1
ATOM 889 C C . LEU A 1 106 ? 11.400 -1.381 -26.489 1.00 80.12 106 LEU A C 1
ATOM 891 O O . LEU A 1 106 ? 11.054 -1.489 -27.661 1.00 80.12 106 LEU A O 1
ATOM 895 N N . ILE A 1 107 ? 11.793 -0.217 -25.946 1.00 77.25 107 ILE A N 1
ATOM 896 C CA . ILE A 1 107 ? 11.861 1.075 -26.664 1.00 77.25 107 ILE A CA 1
ATOM 897 C C . ILE A 1 107 ? 10.514 1.418 -27.345 1.00 77.25 107 ILE A C 1
ATOM 899 O O . ILE A 1 107 ? 10.440 2.155 -28.324 1.00 77.25 107 ILE A O 1
ATOM 903 N N . ASP A 1 108 ? 9.408 0.869 -26.832 1.00 73.38 108 ASP A N 1
ATOM 904 C CA . ASP A 1 108 ? 8.062 1.127 -27.341 1.00 73.38 108 ASP A CA 1
ATOM 905 C C . ASP A 1 108 ? 7.125 1.536 -26.192 1.00 73.38 108 ASP A C 1
ATOM 907 O O . ASP A 1 108 ? 6.561 0.683 -25.487 1.00 73.38 108 ASP A O 1
ATOM 911 N N . PRO A 1 109 ? 6.907 2.851 -26.000 1.00 65.44 109 PRO A N 1
ATOM 912 C CA . PRO A 1 109 ? 6.060 3.360 -24.926 1.00 65.44 109 PRO A CA 1
ATOM 913 C C . PRO A 1 109 ? 4.563 3.094 -25.167 1.00 65.44 109 PRO A C 1
ATOM 915 O O . PRO A 1 109 ? 3.753 3.200 -24.230 1.00 65.44 109 PRO A O 1
ATOM 918 N N . LYS A 1 110 ? 4.164 2.741 -26.402 1.00 74.31 110 LYS A N 1
ATOM 919 C CA . LYS A 1 110 ? 2.758 2.560 -26.803 1.00 74.31 110 LYS A CA 1
ATOM 920 C C . LYS A 1 110 ? 2.208 1.172 -26.480 1.00 74.31 110 LYS A C 1
ATOM 922 O O . LYS A 1 110 ? 0.996 0.984 -26.555 1.00 74.31 110 LYS A O 1
ATOM 927 N N . LEU A 1 111 ? 3.049 0.225 -26.064 1.00 77.00 111 LEU A N 1
ATOM 928 C CA . LEU A 1 111 ? 2.606 -1.132 -25.751 1.00 77.00 111 LEU A CA 1
ATOM 929 C C . LEU A 1 111 ? 1.581 -1.170 -24.609 1.00 77.00 111 LEU A C 1
ATOM 931 O O . LEU A 1 111 ? 1.699 -0.479 -23.586 1.00 77.00 111 LEU A O 1
ATOM 935 N N . ASN A 1 112 ? 0.571 -2.023 -24.793 1.00 81.94 112 ASN A N 1
ATOM 936 C CA . ASN A 1 112 ? -0.448 -2.293 -23.786 1.00 81.94 112 ASN A CA 1
ATOM 937 C C . ASN A 1 112 ? 0.157 -3.045 -22.598 1.00 81.94 112 ASN A C 1
ATOM 939 O O . ASN A 1 112 ? 0.987 -3.933 -22.773 1.00 81.94 112 ASN A O 1
ATOM 943 N N . PHE A 1 113 ? -0.339 -2.763 -21.392 1.00 77.62 113 PHE A N 1
ATOM 944 C CA . PHE A 1 113 ? 0.182 -3.305 -20.132 1.00 77.62 113 PHE A CA 1
ATOM 945 C C . PHE A 1 113 ? 0.402 -4.834 -20.141 1.00 77.62 113 PHE A C 1
ATOM 947 O O . PHE A 1 113 ? 1.457 -5.316 -19.728 1.00 77.62 113 PHE A O 1
ATOM 954 N N . LEU A 1 114 ? -0.563 -5.602 -20.660 1.00 81.06 114 LEU A N 1
ATOM 955 C CA . LEU A 1 114 ? -0.473 -7.067 -20.747 1.00 81.06 114 LEU A CA 1
ATOM 956 C C . LEU A 1 114 ? 0.508 -7.552 -21.822 1.00 81.06 114 LEU A C 1
ATOM 958 O O . LEU A 1 114 ? 1.156 -8.581 -21.646 1.00 81.06 114 LEU A O 1
ATOM 962 N N . GLN A 1 115 ? 0.622 -6.824 -22.935 1.00 78.88 115 GLN A N 1
ATOM 963 C CA . GLN A 1 115 ? 1.576 -7.149 -24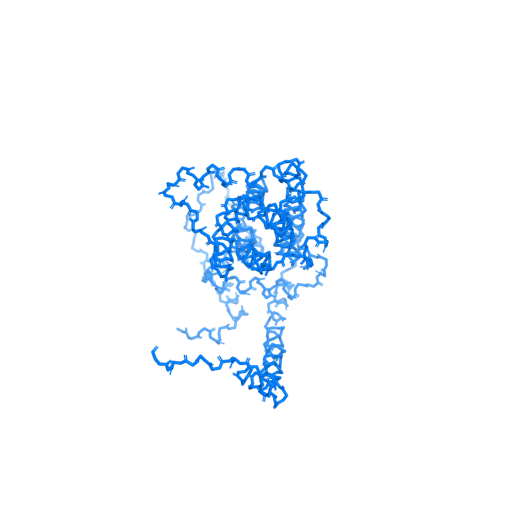.000 1.00 78.88 115 GLN A CA 1
ATOM 964 C C . GLN A 1 115 ? 3.005 -6.916 -23.516 1.00 78.88 115 GLN A C 1
ATOM 966 O O . GLN A 1 115 ? 3.877 -7.750 -23.739 1.00 78.88 115 GLN A O 1
ATOM 971 N N . THR A 1 116 ? 3.209 -5.822 -22.788 1.00 77.56 116 THR A N 1
ATOM 972 C CA . THR A 1 116 ? 4.452 -5.506 -22.098 1.00 77.56 116 THR A CA 1
ATOM 973 C C . THR A 1 116 ? 4.840 -6.616 -21.118 1.00 77.56 116 THR A C 1
ATOM 975 O O . THR A 1 116 ? 5.945 -7.142 -21.204 1.00 77.56 116 THR A O 1
ATOM 978 N N . LEU A 1 117 ? 3.918 -7.049 -20.250 1.00 79.94 117 LEU A N 1
ATOM 979 C CA . LEU A 1 117 ? 4.209 -8.062 -19.230 1.00 79.94 117 LEU A CA 1
ATOM 980 C C . LEU A 1 117 ? 4.632 -9.417 -19.828 1.00 79.94 117 LEU A C 1
ATOM 982 O O . LEU A 1 117 ? 5.438 -10.122 -19.233 1.00 79.94 117 LEU A O 1
ATOM 986 N N . ARG A 1 118 ? 4.109 -9.777 -21.009 1.00 79.31 118 ARG A N 1
ATOM 987 C CA . ARG A 1 118 ? 4.484 -11.015 -21.717 1.00 79.31 118 ARG A CA 1
ATOM 988 C C . ARG A 1 118 ? 5.829 -10.927 -22.438 1.00 79.31 118 ARG A C 1
ATOM 990 O O . ARG A 1 118 ? 6.443 -11.960 -22.671 1.00 79.31 118 ARG A O 1
ATOM 997 N N . ARG A 1 119 ? 6.241 -9.727 -22.854 1.00 77.00 119 ARG A N 1
ATOM 998 C CA . ARG A 1 119 ? 7.432 -9.507 -23.693 1.00 77.00 119 ARG A CA 1
ATOM 999 C C . ARG A 1 119 ? 8.670 -9.103 -22.897 1.00 77.00 119 ARG A C 1
ATOM 1001 O O . ARG A 1 119 ? 9.774 -9.234 -23.410 1.00 77.00 119 ARG A O 1
ATOM 1008 N N . ILE A 1 120 ? 8.504 -8.604 -21.672 1.00 75.06 120 ILE A N 1
ATOM 1009 C CA . ILE A 1 120 ? 9.629 -8.206 -20.826 1.00 75.06 120 ILE A CA 1
ATOM 1010 C C . ILE A 1 120 ? 10.360 -9.456 -20.295 1.00 75.06 120 ILE A C 1
ATOM 1012 O O . ILE A 1 120 ? 9.740 -10.285 -19.629 1.00 75.06 120 ILE A O 1
ATOM 1016 N N . PRO A 1 121 ? 11.686 -9.573 -20.500 1.00 66.44 121 PRO A N 1
ATOM 1017 C CA . PRO A 1 121 ? 12.487 -10.661 -19.930 1.00 66.44 121 PRO A CA 1
ATOM 1018 C C . PRO A 1 121 ? 12.786 -10.468 -18.429 1.00 66.44 121 PRO A C 1
ATOM 1020 O O . PRO A 1 121 ? 13.206 -11.400 -17.741 1.00 66.44 121 PRO A O 1
ATOM 1023 N N . ALA A 1 122 ? 12.593 -9.256 -17.901 1.00 65.00 122 ALA A N 1
ATOM 1024 C CA . ALA A 1 122 ? 12.936 -8.877 -16.537 1.00 65.00 122 ALA A CA 1
ATOM 1025 C C . ALA A 1 122 ? 11.835 -9.222 -15.515 1.00 65.00 122 ALA A C 1
ATOM 1027 O O . ALA A 1 122 ? 10.671 -8.856 -15.656 1.00 65.00 122 ALA A O 1
ATOM 1028 N N . LYS A 1 123 ? 12.237 -9.838 -14.396 1.00 75.62 123 LYS A N 1
ATOM 1029 C CA . LYS A 1 123 ? 11.364 -10.095 -13.232 1.00 75.62 123 LYS A CA 1
ATOM 1030 C C . LYS A 1 123 ? 11.143 -8.853 -12.346 1.00 75.62 123 LYS A C 1
ATOM 1032 O O . LYS A 1 123 ? 10.470 -8.956 -11.321 1.00 75.62 123 LYS A O 1
ATOM 1037 N N . SER A 1 124 ? 11.697 -7.693 -12.716 1.00 73.00 124 SER A N 1
ATOM 1038 C CA . SER A 1 124 ? 11.661 -6.459 -11.915 1.00 73.00 124 SER A CA 1
ATOM 1039 C C . SER A 1 124 ? 10.248 -5.989 -11.527 1.00 73.00 124 SER A C 1
ATOM 1041 O O . SER A 1 124 ? 10.097 -5.568 -10.377 1.00 73.00 124 SER A O 1
ATOM 1043 N N . PRO A 1 125 ? 9.188 -6.123 -12.360 1.00 78.56 125 PRO A N 1
ATOM 1044 C CA . PRO A 1 125 ? 7.845 -5.701 -11.959 1.00 78.56 125 PRO A CA 1
ATOM 1045 C C . PRO A 1 125 ? 7.290 -6.527 -10.793 1.00 78.56 125 PRO A C 1
ATOM 1047 O O . PRO A 1 125 ? 6.711 -5.972 -9.864 1.00 78.56 125 PRO A O 1
ATOM 1050 N N . PHE A 1 126 ? 7.518 -7.843 -10.788 1.00 82.06 126 PHE A N 1
ATOM 1051 C CA . PHE A 1 126 ? 7.039 -8.728 -9.721 1.00 82.06 126 PHE A CA 1
ATOM 1052 C C . PHE A 1 126 ? 7.792 -8.522 -8.403 1.00 82.06 126 PHE A C 1
ATOM 1054 O O . PHE A 1 126 ? 7.188 -8.576 -7.332 1.00 82.06 126 PHE A O 1
ATOM 1061 N N . VAL A 1 127 ? 9.097 -8.245 -8.471 1.00 81.75 127 VAL A N 1
ATOM 1062 C CA . VAL A 1 127 ? 9.898 -7.934 -7.277 1.00 81.75 127 VAL A CA 1
ATOM 1063 C C . VAL A 1 127 ? 9.418 -6.629 -6.642 1.00 81.75 127 VAL A C 1
ATOM 1065 O O . VAL A 1 127 ? 9.191 -6.595 -5.433 1.00 81.75 127 VAL A O 1
ATOM 1068 N N . MET A 1 128 ? 9.169 -5.583 -7.440 1.00 81.19 128 MET A N 1
ATOM 1069 C CA . MET A 1 128 ? 8.632 -4.327 -6.903 1.00 81.19 128 MET A CA 1
ATOM 1070 C C . MET A 1 128 ? 7.203 -4.451 -6.394 1.00 81.19 128 MET A C 1
ATOM 1072 O O . MET A 1 128 ? 6.892 -3.875 -5.356 1.00 81.19 128 MET A O 1
ATOM 1076 N N . PHE A 1 129 ? 6.358 -5.250 -7.048 1.00 83.75 129 PHE A N 1
ATOM 1077 C CA . PHE A 1 129 ? 5.027 -5.579 -6.539 1.00 83.75 129 PHE A CA 1
ATOM 1078 C C . PHE A 1 129 ? 5.102 -6.142 -5.109 1.00 83.75 129 PHE A C 1
ATOM 1080 O O . PHE A 1 129 ? 4.421 -5.650 -4.206 1.00 83.75 129 PHE A O 1
ATOM 1087 N N . ALA A 1 130 ? 5.965 -7.140 -4.889 1.00 86.50 130 ALA A N 1
ATOM 1088 C CA . ALA A 1 130 ? 6.113 -7.794 -3.592 1.00 86.50 130 ALA A CA 1
ATOM 1089 C C . ALA A 1 130 ? 6.724 -6.862 -2.531 1.00 86.50 130 ALA A C 1
ATOM 1091 O O . ALA A 1 130 ? 6.201 -6.776 -1.418 1.00 86.50 130 ALA A O 1
ATOM 1092 N N . LEU A 1 131 ? 7.793 -6.133 -2.877 1.00 88.44 131 LEU A N 1
ATOM 1093 C CA . LEU A 1 131 ? 8.478 -5.222 -1.955 1.00 88.44 131 LEU A CA 1
ATOM 1094 C C . LEU A 1 131 ? 7.588 -4.049 -1.539 1.00 88.44 131 LEU A C 1
ATOM 1096 O O . LEU A 1 131 ? 7.437 -3.792 -0.344 1.00 88.44 131 LEU A O 1
ATOM 1100 N N . VAL A 1 132 ? 6.960 -3.366 -2.502 1.00 89.06 132 VAL A N 1
ATOM 1101 C CA . VAL A 1 132 ? 6.067 -2.238 -2.208 1.00 89.06 132 VAL A CA 1
ATOM 1102 C C . VAL A 1 132 ? 4.868 -2.710 -1.393 1.00 89.06 132 VAL A C 1
ATOM 1104 O O . VAL A 1 132 ? 4.522 -2.048 -0.420 1.00 89.06 132 VAL A O 1
ATOM 1107 N N . GLY A 1 133 ? 4.287 -3.873 -1.706 1.00 87.88 133 GLY A N 1
ATOM 1108 C CA . GLY A 1 133 ? 3.164 -4.416 -0.936 1.00 87.88 133 GLY A CA 1
ATOM 1109 C C . GLY A 1 133 ? 3.527 -4.750 0.505 1.00 87.88 133 GLY A C 1
ATOM 1110 O O . GLY A 1 133 ? 2.816 -4.360 1.434 1.00 87.88 133 GLY A O 1
ATOM 1111 N N . PHE A 1 134 ? 4.665 -5.414 0.719 1.00 88.62 134 PHE A N 1
ATOM 1112 C CA . PHE A 1 134 ? 5.124 -5.758 2.062 1.00 88.62 134 PHE A CA 1
ATOM 1113 C C . PHE A 1 134 ? 5.432 -4.510 2.900 1.00 88.62 134 PHE A C 1
ATOM 1115 O O . PHE A 1 134 ? 4.917 -4.361 4.010 1.00 88.62 134 PHE A O 1
ATOM 1122 N N . ILE A 1 135 ? 6.222 -3.582 2.355 1.00 90.12 135 ILE A N 1
ATOM 1123 C CA . ILE A 1 135 ? 6.622 -2.365 3.071 1.00 90.12 135 ILE A CA 1
ATOM 1124 C C . ILE A 1 135 ? 5.407 -1.462 3.303 1.00 90.12 135 ILE A C 1
ATOM 1126 O O . ILE A 1 135 ? 5.198 -0.993 4.419 1.00 90.12 135 ILE A O 1
ATOM 1130 N N . SER A 1 136 ? 4.556 -1.268 2.292 1.00 88.88 136 SER A N 1
ATOM 1131 C CA . SER A 1 136 ? 3.335 -0.467 2.423 1.00 88.88 136 SER A CA 1
ATOM 1132 C C . SER A 1 136 ? 2.403 -1.032 3.492 1.00 88.88 136 SER A C 1
ATOM 1134 O O . SER A 1 136 ? 1.832 -0.266 4.270 1.00 88.88 136 SER A O 1
ATOM 1136 N N . GLN A 1 137 ? 2.264 -2.359 3.570 1.00 88.81 137 GLN A N 1
ATOM 1137 C CA . GLN A 1 137 ? 1.483 -3.008 4.621 1.00 88.81 137 GLN A CA 1
ATOM 1138 C C . GLN A 1 137 ? 2.066 -2.708 6.004 1.00 88.81 137 GLN A C 1
ATOM 1140 O O . GLN A 1 137 ? 1.335 -2.288 6.898 1.00 88.81 137 GLN A O 1
ATOM 1145 N N . MET A 1 138 ? 3.376 -2.896 6.183 1.00 88.12 138 MET A N 1
ATOM 1146 C CA . MET A 1 138 ? 4.055 -2.644 7.457 1.00 88.12 138 MET A CA 1
ATOM 1147 C C . MET A 1 138 ? 3.925 -1.186 7.899 1.00 88.12 138 MET A C 1
ATOM 1149 O O . MET A 1 138 ? 3.544 -0.920 9.037 1.00 88.12 138 MET A O 1
ATOM 1153 N N . LEU A 1 139 ? 4.154 -0.233 6.995 1.00 89.00 139 LEU A N 1
ATOM 1154 C CA . LEU A 1 139 ? 4.031 1.189 7.306 1.00 89.00 139 LEU A CA 1
ATOM 1155 C C . LEU A 1 139 ? 2.580 1.584 7.620 1.00 89.00 139 LEU A C 1
ATOM 1157 O O . LEU A 1 139 ? 2.349 2.355 8.547 1.00 89.00 139 LEU A O 1
ATOM 1161 N N . THR A 1 140 ? 1.596 1.020 6.912 1.00 87.62 140 THR A N 1
ATOM 1162 C CA . THR A 1 140 ? 0.168 1.261 7.191 1.00 87.62 140 THR A CA 1
ATOM 1163 C C . THR A 1 140 ? -0.200 0.795 8.601 1.00 87.62 140 THR A C 1
ATOM 1165 O O . THR A 1 140 ? -0.888 1.507 9.331 1.00 87.62 140 THR A O 1
ATOM 1168 N N . MET A 1 141 ? 0.303 -0.365 9.033 1.00 84.88 141 MET A N 1
ATOM 1169 C CA . MET A 1 141 ? 0.094 -0.845 10.405 1.00 84.88 141 MET A CA 1
ATOM 1170 C C . MET A 1 141 ? 0.687 0.119 11.432 1.00 84.88 141 MET A C 1
ATOM 1172 O O . MET A 1 141 ? 0.002 0.530 12.366 1.00 84.88 141 MET A O 1
ATOM 1176 N N . THR A 1 142 ? 1.950 0.496 11.235 1.00 84.62 142 THR A N 1
ATOM 1177 C CA . THR A 1 142 ? 2.740 1.255 12.209 1.00 84.62 142 THR A CA 1
ATOM 1178 C C . THR A 1 142 ? 2.323 2.721 12.307 1.00 84.62 142 THR A C 1
ATOM 1180 O O . THR A 1 142 ? 2.258 3.257 13.409 1.00 84.62 142 THR A O 1
ATOM 1183 N N . PHE A 1 143 ? 2.026 3.382 11.185 1.00 83.25 143 PHE A N 1
ATOM 1184 C CA . PHE A 1 143 ? 1.809 4.835 11.144 1.00 83.25 143 PHE A CA 1
ATOM 1185 C C . PHE A 1 143 ? 0.342 5.264 11.083 1.00 83.25 143 PHE A C 1
ATOM 1187 O O . PHE A 1 143 ? 0.046 6.423 11.394 1.00 83.25 143 PHE A O 1
ATOM 1194 N N . ILE A 1 144 ? -0.563 4.358 10.699 1.00 84.00 144 ILE A N 1
ATOM 1195 C CA . ILE A 1 144 ? -1.996 4.640 10.534 1.00 84.00 144 ILE A CA 1
ATOM 1196 C C . ILE A 1 144 ? -2.794 3.810 11.539 1.00 84.00 144 ILE A C 1
ATOM 1198 O O . ILE A 1 144 ? -3.413 4.370 12.440 1.00 84.00 144 ILE A O 1
ATOM 1202 N N . LEU A 1 145 ? -2.740 2.479 11.429 1.00 82.06 145 LEU A N 1
ATOM 1203 C CA . LEU A 1 145 ? -3.661 1.600 12.148 1.00 82.06 145 LEU A CA 1
ATOM 1204 C C . LEU A 1 145 ? -3.444 1.617 13.668 1.00 82.06 145 LEU A C 1
ATOM 1206 O O . LEU A 1 145 ? -4.370 1.906 14.423 1.00 82.06 145 LEU A O 1
ATOM 1210 N N . TYR A 1 146 ? -2.231 1.310 14.129 1.00 80.38 146 TYR A N 1
ATOM 1211 C CA . TYR A 1 146 ? -1.927 1.263 15.557 1.00 80.38 146 TYR A CA 1
ATOM 1212 C C . TYR A 1 146 ? -2.078 2.616 16.258 1.00 80.38 146 TYR A C 1
ATOM 1214 O O . TYR A 1 146 ? -2.782 2.663 17.263 1.00 80.38 146 TYR A O 1
ATOM 1222 N N . PRO A 1 147 ? -1.508 3.732 15.770 1.00 76.12 147 PRO A N 1
ATOM 1223 C CA . PRO A 1 147 ? -1.634 4.999 16.479 1.00 76.12 147 PRO A CA 1
ATOM 1224 C C . PRO A 1 147 ? -3.084 5.491 16.549 1.00 76.12 147 PRO A C 1
ATOM 1226 O O . PRO A 1 147 ? -3.491 6.018 17.578 1.00 76.12 147 PRO A O 1
ATOM 1229 N N . TYR A 1 148 ? -3.879 5.287 15.495 1.00 75.25 148 TYR A N 1
ATOM 1230 C CA . TYR A 1 148 ? -5.262 5.764 15.461 1.00 75.25 148 TYR A CA 1
ATOM 1231 C C . TYR A 1 148 ? -6.227 4.897 16.276 1.00 75.25 148 TYR A C 1
ATOM 1233 O O . TYR A 1 148 ? -7.196 5.415 16.827 1.00 75.25 148 TYR A O 1
ATOM 1241 N N . LEU A 1 149 ? -5.970 3.589 16.362 1.00 72.19 149 LEU A N 1
ATOM 1242 C CA . LEU A 1 149 ? -6.812 2.677 17.130 1.00 72.19 149 LEU A CA 1
ATOM 1243 C C . LEU A 1 149 ? -6.417 2.614 18.614 1.00 72.19 149 LEU A C 1
ATOM 1245 O O . LEU A 1 149 ? -7.290 2.455 19.449 1.00 72.19 149 LEU A O 1
ATOM 1249 N N . MET A 1 150 ? -5.128 2.728 18.955 1.00 68.00 150 MET A N 1
ATOM 1250 C CA . MET A 1 150 ? -4.621 2.493 20.322 1.00 68.00 150 MET A CA 1
ATOM 1251 C C . MET A 1 150 ? -4.568 3.755 21.187 1.00 68.00 150 MET A C 1
ATOM 1253 O O . MET A 1 150 ? -4.549 3.656 22.414 1.00 68.00 150 MET A O 1
ATOM 1257 N N . TYR A 1 151 ? -4.474 4.937 20.572 1.00 67.38 151 TYR A N 1
ATOM 1258 C CA . TYR A 1 151 ? -4.322 6.200 21.290 1.00 67.38 151 TYR A CA 1
ATOM 1259 C C . TYR A 1 151 ? -5.533 7.085 21.044 1.00 67.38 151 TYR A C 1
ATOM 1261 O O . TYR A 1 151 ? -5.616 7.845 20.077 1.00 67.38 151 TYR A O 1
ATOM 1269 N N . GLU A 1 152 ? -6.487 6.996 21.963 1.00 57.53 152 GLU A N 1
ATOM 1270 C CA . GLU A 1 152 ? -7.667 7.839 21.935 1.00 57.53 152 GLU A CA 1
ATOM 1271 C C . GLU A 1 152 ? -7.285 9.327 22.038 1.00 57.53 152 GLU A C 1
ATOM 1273 O O . GLU A 1 152 ? -6.646 9.761 22.997 1.00 57.53 152 GLU A O 1
ATOM 1278 N N . GLY A 1 153 ? -7.659 10.106 21.017 1.00 59.84 153 GLY A N 1
ATOM 1279 C CA . GLY A 1 153 ? -7.552 11.570 21.011 1.00 59.84 153 GLY A CA 1
ATOM 1280 C C . GLY A 1 153 ? -6.212 12.160 20.555 1.00 59.84 153 GLY A C 1
ATOM 1281 O O . GLY A 1 153 ? -6.117 13.378 20.457 1.00 59.84 153 GLY A O 1
ATOM 1282 N N . GLN A 1 154 ? -5.197 11.349 20.233 1.00 58.88 154 GLN A N 1
ATOM 1283 C CA . GLN A 1 154 ? -3.890 11.882 19.807 1.00 58.88 154 GLN A CA 1
ATOM 1284 C C . GLN A 1 154 ? -3.797 12.217 18.312 1.00 58.88 154 GLN A C 1
ATOM 1286 O O . GLN A 1 154 ? -3.021 13.090 17.933 1.00 58.88 154 GLN A O 1
ATOM 1291 N N . LEU A 1 155 ? -4.570 11.546 17.451 1.00 67.00 155 LEU A N 1
ATOM 1292 C CA . LEU A 1 155 ? -4.597 11.838 16.015 1.00 67.00 155 LEU A CA 1
ATOM 1293 C C . LEU A 1 155 ? -5.940 12.442 15.609 1.00 67.00 155 LEU A C 1
ATOM 1295 O O . LEU A 1 155 ? -6.981 11.783 15.669 1.00 67.00 155 LEU A O 1
ATOM 1299 N N . SER A 1 156 ? -5.899 13.685 15.128 1.00 77.81 156 SER A N 1
ATOM 1300 C CA . SER A 1 156 ? -7.021 14.287 14.412 1.00 77.81 156 SER A CA 1
ATOM 1301 C C . SER A 1 156 ? -7.218 13.580 13.069 1.00 77.81 156 SER A C 1
ATOM 1303 O O . SER A 1 156 ? -6.248 13.146 12.441 1.00 77.81 156 SER A O 1
ATOM 1305 N N . THR A 1 157 ? -8.460 13.496 12.588 1.00 79.19 157 THR A N 1
ATOM 1306 C CA . THR A 1 157 ? -8.772 12.914 11.270 1.00 79.19 157 THR A CA 1
ATOM 1307 C C . THR A 1 157 ? -7.975 13.594 10.153 1.00 79.19 157 THR A C 1
ATOM 1309 O O . THR A 1 157 ? -7.490 12.917 9.256 1.00 79.19 157 THR A O 1
ATOM 1312 N N . LEU A 1 158 ? -7.728 14.906 10.260 1.00 82.94 158 LEU A N 1
ATOM 1313 C CA . LEU A 1 158 ? -6.887 15.657 9.323 1.00 82.94 158 LEU A CA 1
ATOM 1314 C C . LEU A 1 158 ? -5.436 15.147 9.300 1.00 82.94 158 LEU A C 1
ATOM 1316 O O . LEU A 1 158 ? -4.878 14.902 8.230 1.00 82.94 158 LEU A O 1
ATOM 1320 N N . SER A 1 159 ? -4.831 14.947 10.477 1.00 84.00 159 SER A N 1
ATOM 1321 C CA . SER A 1 159 ? -3.466 14.416 10.581 1.00 84.00 159 SER A CA 1
ATOM 1322 C C . SER A 1 159 ? -3.361 12.983 10.045 1.00 84.00 159 SER A C 1
ATOM 1324 O O . SER A 1 159 ? -2.353 12.622 9.435 1.00 84.00 159 SER A O 1
ATOM 1326 N N . LEU A 1 160 ? -4.422 12.183 10.211 1.00 85.12 160 LEU A N 1
ATOM 1327 C CA . LEU A 1 160 ? -4.510 10.833 9.663 1.00 85.12 160 LEU A CA 1
ATOM 1328 C C . LEU A 1 160 ? -4.589 10.857 8.132 1.00 85.12 160 LEU A C 1
ATOM 1330 O O . LEU A 1 160 ? -3.858 10.111 7.485 1.00 85.12 160 LEU A O 1
ATOM 1334 N N . THR A 1 161 ? -5.406 11.745 7.554 1.00 88.94 161 THR A N 1
ATOM 1335 C CA . THR A 1 161 ? -5.485 11.946 6.099 1.00 88.94 161 THR A CA 1
ATOM 1336 C C . THR A 1 161 ? -4.140 12.337 5.516 1.00 88.94 161 THR A C 1
ATOM 1338 O O . THR A 1 161 ? -3.701 11.718 4.549 1.00 88.94 161 THR A O 1
ATOM 1341 N N . GLY A 1 162 ? -3.441 13.294 6.133 1.00 90.00 162 GLY A N 1
ATOM 1342 C CA . GLY A 1 162 ? -2.103 13.691 5.694 1.00 90.00 162 GLY A CA 1
ATOM 1343 C C . GLY A 1 162 ? -1.124 12.514 5.672 1.00 90.00 162 GLY A C 1
ATOM 1344 O O . GLY A 1 162 ? -0.448 12.293 4.669 1.00 90.00 162 GLY A O 1
ATOM 1345 N N . ARG A 1 163 ? -1.100 11.699 6.737 1.00 90.06 163 ARG A N 1
ATOM 1346 C CA . ARG A 1 163 ? -0.248 10.498 6.815 1.00 90.06 163 ARG A CA 1
ATOM 1347 C C . ARG A 1 163 ? -0.629 9.439 5.782 1.00 90.06 163 ARG A C 1
ATOM 1349 O O . ARG A 1 163 ? 0.259 8.874 5.150 1.00 90.06 163 ARG A O 1
ATOM 1356 N N . ALA A 1 164 ? -1.921 9.177 5.597 1.00 90.50 164 ALA A N 1
ATOM 1357 C CA . ALA A 1 164 ? -2.411 8.186 4.643 1.00 90.50 164 ALA A CA 1
ATOM 1358 C C . ALA A 1 164 ? -2.095 8.582 3.194 1.00 90.50 164 ALA A C 1
ATOM 1360 O O . ALA A 1 164 ? -1.595 7.760 2.428 1.00 90.50 164 ALA A O 1
ATOM 1361 N N . VAL A 1 165 ? -2.311 9.852 2.838 1.00 93.81 165 VAL A N 1
ATOM 1362 C CA . VAL A 1 165 ? -1.978 10.392 1.513 1.00 93.81 165 VAL A CA 1
ATOM 1363 C C . VAL A 1 165 ? -0.469 10.385 1.286 1.00 93.81 165 VAL A C 1
ATOM 1365 O O . VAL A 1 165 ? -0.020 9.912 0.245 1.00 93.81 165 VAL A O 1
ATOM 1368 N N . ALA A 1 166 ? 0.325 10.840 2.260 1.00 9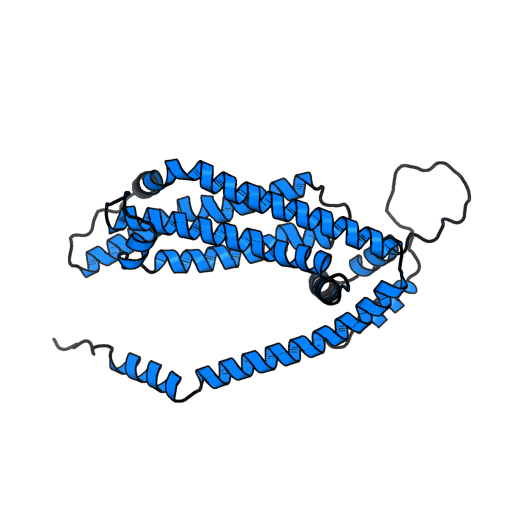3.31 166 ALA A N 1
ATOM 1369 C CA . ALA A 1 166 ? 1.783 10.835 2.154 1.00 93.31 166 ALA A CA 1
ATOM 1370 C C . ALA A 1 166 ? 2.335 9.416 1.961 1.00 93.31 166 ALA A C 1
ATOM 1372 O O . ALA A 1 166 ? 3.185 9.193 1.101 1.00 93.31 166 ALA A O 1
ATOM 1373 N N . LEU A 1 167 ? 1.817 8.441 2.712 1.00 91.56 167 LEU A N 1
ATOM 1374 C CA . LEU A 1 167 ? 2.219 7.043 2.591 1.00 91.56 167 LEU A CA 1
ATOM 1375 C C . LEU A 1 167 ? 1.795 6.450 1.244 1.00 91.56 167 LEU A C 1
ATOM 1377 O O . LEU A 1 167 ? 2.584 5.747 0.615 1.00 91.56 167 LEU A O 1
ATOM 1381 N N . SER A 1 168 ? 0.582 6.752 0.775 1.00 92.06 168 SER A N 1
ATOM 1382 C CA . SER A 1 168 ? 0.086 6.242 -0.504 1.00 92.06 168 SER A CA 1
ATOM 1383 C C . SER A 1 168 ? 0.845 6.826 -1.700 1.00 92.06 168 SER A C 1
ATOM 1385 O O . SER A 1 168 ? 1.303 6.083 -2.564 1.00 92.06 168 SER A O 1
ATOM 1387 N N . LEU A 1 169 ? 1.101 8.137 -1.715 1.00 93.94 169 LEU A N 1
ATOM 1388 C CA . LEU A 1 169 ? 1.908 8.771 -2.763 1.00 93.94 169 LEU A CA 1
ATOM 1389 C C . LEU A 1 169 ? 3.386 8.365 -2.684 1.00 93.94 169 LEU A C 1
ATOM 1391 O O . LEU A 1 169 ? 4.012 8.102 -3.710 1.00 93.94 169 LEU A O 1
ATOM 1395 N N . GLY A 1 170 ? 3.946 8.269 -1.478 1.00 92.75 170 GLY A N 1
ATOM 1396 C CA . GLY A 1 170 ? 5.328 7.849 -1.268 1.00 92.75 170 GLY A CA 1
ATOM 1397 C C . GLY A 1 170 ? 5.578 6.434 -1.782 1.00 92.75 170 GLY A C 1
ATOM 1398 O O . GLY A 1 170 ? 6.404 6.226 -2.671 1.00 92.75 170 GLY A O 1
ATOM 1399 N N . MET A 1 171 ? 4.825 5.466 -1.261 1.00 91.88 171 MET A N 1
ATOM 1400 C CA . MET A 1 171 ? 5.018 4.050 -1.576 1.00 91.88 171 MET A CA 1
ATOM 1401 C C . MET A 1 171 ? 4.492 3.671 -2.961 1.00 91.88 171 MET A C 1
ATOM 1403 O O . MET A 1 171 ? 5.148 2.920 -3.679 1.00 91.88 171 MET A O 1
ATOM 1407 N N . GLY A 1 172 ? 3.314 4.173 -3.337 1.00 88.38 172 GLY A N 1
ATOM 1408 C CA . GLY A 1 172 ? 2.628 3.794 -4.570 1.00 88.38 172 GLY A CA 1
ATOM 1409 C C . GLY A 1 172 ? 3.119 4.520 -5.821 1.00 88.38 172 GLY A C 1
ATOM 1410 O O . GLY A 1 172 ? 2.870 4.028 -6.924 1.00 88.38 172 GLY A O 1
ATOM 1411 N N . MET A 1 173 ? 3.802 5.663 -5.673 1.00 91.88 173 MET A N 1
ATOM 1412 C CA . MET A 1 173 ? 4.237 6.499 -6.797 1.00 91.88 173 MET A CA 1
ATOM 1413 C C . MET A 1 173 ? 5.716 6.888 -6.726 1.00 91.88 173 MET A C 1
ATOM 1415 O O . MET A 1 173 ? 6.465 6.535 -7.634 1.00 91.88 173 MET A O 1
ATOM 1419 N N . LEU A 1 174 ? 6.150 7.597 -5.677 1.00 91.50 174 LEU A N 1
ATOM 1420 C CA . LEU A 1 174 ? 7.496 8.187 -5.628 1.00 91.50 174 LEU A CA 1
ATOM 1421 C C . LEU A 1 174 ? 8.596 7.124 -5.598 1.00 91.50 174 LEU A C 1
ATOM 1423 O O . LEU A 1 174 ? 9.531 7.194 -6.391 1.00 91.50 174 LEU A O 1
ATOM 1427 N N . ILE A 1 175 ? 8.474 6.114 -4.734 1.00 91.19 175 ILE A N 1
ATOM 1428 C CA . ILE A 1 175 ? 9.476 5.047 -4.643 1.00 91.19 175 ILE A CA 1
ATOM 1429 C C . ILE A 1 175 ? 9.653 4.345 -5.995 1.00 91.19 175 ILE A C 1
ATOM 1431 O O . ILE A 1 175 ? 10.784 4.319 -6.480 1.00 91.19 175 ILE A O 1
ATOM 1435 N N . PRO A 1 176 ? 8.600 3.831 -6.661 1.00 90.19 176 PRO A N 1
ATOM 1436 C CA . PRO A 1 176 ? 8.732 3.251 -7.995 1.00 90.19 176 PRO A CA 1
ATOM 1437 C C . PRO A 1 176 ? 9.343 4.211 -9.022 1.00 90.19 176 PRO A C 1
ATOM 1439 O O . PRO A 1 176 ? 10.154 3.782 -9.837 1.00 90.19 176 PRO A O 1
ATOM 1442 N N . LEU A 1 177 ? 8.995 5.500 -8.974 1.00 89.75 177 LEU A N 1
ATOM 1443 C CA . LEU A 1 177 ? 9.472 6.494 -9.937 1.00 89.75 177 LEU A CA 1
ATOM 1444 C C . LEU A 1 177 ? 10.990 6.713 -9.858 1.00 89.75 177 LEU A C 1
ATOM 1446 O O . LEU A 1 177 ? 11.628 6.856 -10.894 1.00 89.75 177 LEU A O 1
ATOM 1450 N N . PHE A 1 178 ? 11.568 6.704 -8.655 1.00 87.69 178 PHE A N 1
ATOM 1451 C CA . PHE A 1 178 ? 13.003 6.950 -8.461 1.00 87.69 178 PHE A CA 1
ATOM 1452 C C . PHE A 1 178 ? 13.846 5.675 -8.380 1.00 87.69 178 PHE A C 1
ATOM 1454 O O . PHE A 1 178 ? 15.001 5.675 -8.793 1.00 87.69 178 PHE A O 1
ATOM 1461 N N . SER A 1 179 ? 13.290 4.577 -7.866 1.00 87.75 179 SER A N 1
ATOM 1462 C CA . SER A 1 179 ? 14.044 3.328 -7.681 1.00 87.75 179 SER A CA 1
ATOM 1463 C C . SER A 1 179 ? 14.044 2.429 -8.916 1.00 87.75 179 SER A C 1
ATOM 1465 O O . SER A 1 179 ? 15.033 1.746 -9.167 1.00 87.75 179 SER A O 1
ATOM 1467 N N . VAL A 1 180 ? 12.970 2.415 -9.714 1.00 88.62 180 VAL A N 1
ATOM 1468 C CA . VAL A 1 180 ? 12.873 1.507 -10.867 1.00 88.62 180 VAL A CA 1
ATOM 1469 C C . VAL A 1 180 ? 13.829 1.883 -11.994 1.00 88.62 180 VAL A C 1
ATOM 1471 O O . VAL A 1 180 ? 14.477 0.966 -12.490 1.00 88.62 180 VAL A O 1
ATOM 1474 N N . PRO A 1 181 ? 13.955 3.152 -12.430 1.00 87.81 181 PRO A N 1
ATOM 1475 C CA . PRO A 1 181 ? 14.835 3.481 -13.549 1.00 87.81 181 PRO A CA 1
ATOM 1476 C C . PRO A 1 181 ? 16.290 3.009 -13.387 1.00 87.81 181 PRO A C 1
ATOM 1478 O O . PRO A 1 181 ? 16.778 2.343 -14.302 1.00 87.81 181 PRO A O 1
ATOM 1481 N N . PRO A 1 182 ? 16.982 3.234 -12.248 1.00 83.00 182 PRO A N 1
ATOM 1482 C CA . PRO A 1 182 ? 18.350 2.744 -12.093 1.00 83.00 182 PRO A CA 1
ATOM 1483 C C . PRO A 1 182 ? 18.424 1.210 -12.050 1.00 83.00 182 PRO A C 1
ATOM 1485 O O . PRO A 1 182 ? 19.360 0.633 -12.600 1.00 83.00 182 PRO A O 1
ATOM 1488 N N . ILE A 1 183 ? 17.426 0.534 -11.463 1.00 83.38 183 ILE A N 1
ATOM 1489 C CA . ILE A 1 183 ? 17.346 -0.938 -11.430 1.00 83.38 183 ILE A CA 1
ATOM 1490 C C . ILE A 1 183 ? 17.095 -1.512 -12.832 1.00 83.38 183 ILE A C 1
ATOM 1492 O O . ILE A 1 183 ? 17.689 -2.517 -13.217 1.00 83.38 183 ILE A O 1
ATOM 1496 N N . ALA A 1 184 ? 16.205 -0.895 -13.606 1.00 82.81 184 ALA A N 1
ATOM 1497 C CA . ALA A 1 184 ? 15.899 -1.317 -14.966 1.00 82.81 184 ALA A CA 1
ATOM 1498 C C . ALA A 1 184 ? 17.110 -1.110 -15.883 1.00 82.81 184 ALA A C 1
ATOM 1500 O O . ALA A 1 184 ? 17.426 -1.993 -16.676 1.00 82.81 184 ALA A O 1
ATOM 1501 N N . ASN A 1 185 ? 17.819 0.009 -15.727 1.00 80.69 185 ASN A N 1
ATOM 1502 C CA . ASN A 1 185 ? 19.028 0.297 -16.486 1.00 80.69 185 ASN A CA 1
ATOM 1503 C C . ASN A 1 185 ? 20.168 -0.677 -16.157 1.00 80.69 185 ASN A C 1
ATOM 1505 O O . ASN A 1 185 ? 20.778 -1.231 -17.067 1.00 80.69 185 ASN A O 1
ATOM 1509 N N . SER A 1 186 ? 20.432 -0.954 -14.876 1.00 79.69 186 SER A N 1
ATOM 1510 C CA . SER A 1 186 ? 21.460 -1.934 -14.503 1.00 79.69 186 SER A CA 1
ATOM 1511 C C . SER A 1 186 ? 21.119 -3.334 -15.020 1.00 79.69 186 SER A C 1
ATOM 1513 O O . SER A 1 186 ? 21.976 -4.002 -15.596 1.00 79.69 186 SER A O 1
ATOM 1515 N N . ALA A 1 187 ? 19.850 -3.745 -14.926 1.00 82.00 187 ALA A N 1
ATOM 1516 C CA . ALA A 1 187 ? 19.379 -5.006 -15.490 1.00 82.00 187 ALA A CA 1
ATOM 1517 C C . ALA A 1 187 ? 19.528 -5.054 -17.021 1.00 82.00 187 ALA A C 1
ATOM 1519 O O . ALA A 1 187 ? 19.898 -6.092 -17.570 1.00 82.00 187 ALA A O 1
ATOM 1520 N N . PHE A 1 188 ? 19.264 -3.942 -17.710 1.00 81.81 188 PHE A N 1
ATOM 1521 C CA . PHE A 1 188 ? 19.449 -3.818 -19.152 1.00 81.81 188 PHE A CA 1
ATOM 1522 C C . PHE A 1 188 ? 20.925 -3.932 -19.544 1.00 81.81 188 PHE A C 1
ATOM 1524 O O . PHE A 1 188 ? 21.258 -4.696 -20.447 1.00 81.81 188 PHE A O 1
ATOM 1531 N N . LEU A 1 189 ? 21.826 -3.257 -18.828 1.00 80.50 189 LEU A N 1
ATOM 1532 C CA . LEU A 1 189 ? 23.270 -3.346 -19.058 1.00 80.50 189 LEU A CA 1
ATOM 1533 C C . LEU A 1 189 ? 23.796 -4.768 -18.836 1.00 80.50 189 LEU A C 1
ATOM 1535 O O . LEU A 1 189 ? 24.484 -5.296 -19.708 1.00 80.50 189 LEU A O 1
ATOM 1539 N N . SER A 1 190 ? 23.402 -5.428 -17.743 1.00 80.25 190 SER A N 1
ATOM 1540 C CA . SER A 1 190 ? 23.748 -6.835 -17.504 1.00 80.25 190 SER A CA 1
ATOM 1541 C C . SER A 1 190 ? 23.177 -7.768 -18.575 1.00 80.25 190 SER A C 1
ATOM 1543 O O . SER A 1 190 ? 23.783 -8.786 -18.903 1.00 80.25 190 SER A O 1
ATOM 1545 N N . HIS A 1 191 ? 22.008 -7.452 -19.139 1.00 80.81 191 HIS A N 1
ATOM 1546 C CA . HIS A 1 191 ? 21.445 -8.217 -20.248 1.00 80.81 191 HIS A CA 1
ATOM 1547 C C . HIS A 1 191 ? 22.244 -8.019 -21.545 1.00 80.81 191 HIS A C 1
ATOM 1549 O O . HIS A 1 191 ? 22.522 -8.994 -22.236 1.00 80.81 191 HIS A O 1
ATOM 1555 N N . ARG A 1 192 ? 22.679 -6.788 -21.846 1.00 78.50 192 ARG A N 1
ATOM 1556 C CA . ARG A 1 192 ? 23.543 -6.487 -23.001 1.00 78.50 192 ARG A CA 1
ATOM 1557 C C . ARG A 1 192 ? 24.916 -7.145 -22.903 1.00 78.50 192 ARG A C 1
ATOM 1559 O O . ARG A 1 192 ? 25.414 -7.635 -23.911 1.00 78.50 192 ARG A O 1
ATOM 1566 N N . GLU A 1 193 ? 25.500 -7.176 -21.709 1.00 81.94 193 GLU A N 1
ATOM 1567 C CA . GLU A 1 193 ? 26.780 -7.842 -21.443 1.00 81.94 193 GLU A CA 1
ATOM 1568 C C . GLU A 1 193 ? 26.688 -9.350 -21.712 1.00 81.94 193 GLU A C 1
ATOM 1570 O O . GLU A 1 193 ? 27.532 -9.904 -22.409 1.00 81.94 193 GLU A O 1
ATOM 1575 N N . LYS A 1 194 ? 25.597 -9.998 -21.280 1.00 82.31 194 LYS A N 1
ATOM 1576 C CA . LYS A 1 194 ? 25.320 -11.411 -21.605 1.00 82.31 194 LYS A CA 1
ATOM 1577 C C . LYS A 1 194 ? 25.151 -11.676 -23.102 1.00 82.31 194 LYS A C 1
ATOM 1579 O O . LYS A 1 194 ? 25.379 -12.795 -23.542 1.00 82.31 194 LYS A O 1
ATOM 1584 N N . LEU A 1 195 ? 24.744 -10.668 -23.871 1.00 83.00 195 LEU A N 1
ATOM 1585 C CA . LEU A 1 195 ? 24.626 -10.735 -25.330 1.00 83.00 195 LEU A CA 1
ATOM 1586 C C . LEU A 1 195 ? 25.945 -10.392 -26.051 1.00 83.00 195 LEU A C 1
ATOM 1588 O O . LEU A 1 195 ? 25.949 -10.276 -27.273 1.00 83.00 195 LEU A O 1
ATOM 1592 N N . GLY A 1 196 ? 27.052 -10.195 -25.324 1.00 78.69 196 GLY A N 1
ATOM 1593 C CA . GLY A 1 196 ? 28.364 -9.883 -25.900 1.00 78.69 196 GLY A CA 1
ATOM 1594 C C . GLY A 1 196 ? 28.482 -8.468 -26.477 1.00 78.69 196 GLY A C 1
ATOM 1595 O O . GLY A 1 196 ? 29.407 -8.184 -27.235 1.00 78.69 196 GLY A O 1
ATOM 1596 N N . MET A 1 197 ? 27.552 -7.561 -26.155 1.00 77.50 197 MET A N 1
ATOM 1597 C CA . MET A 1 197 ? 27.590 -6.186 -26.657 1.00 77.50 197 MET A CA 1
ATOM 1598 C C . MET A 1 197 ? 28.564 -5.301 -25.866 1.00 77.50 197 MET A C 1
ATOM 1600 O O . MET A 1 197 ? 28.730 -5.455 -24.657 1.00 77.50 197 MET A O 1
ATOM 1604 N N . ARG A 1 198 ? 29.155 -4.304 -26.544 1.00 71.56 198 ARG A N 1
ATOM 1605 C CA . ARG A 1 198 ? 30.069 -3.316 -25.940 1.00 71.56 198 ARG A CA 1
ATOM 1606 C C . ARG A 1 198 ? 29.433 -2.637 -24.718 1.00 71.56 198 ARG A C 1
ATOM 1608 O O . ARG A 1 198 ? 28.311 -2.132 -24.795 1.00 71.56 198 ARG A O 1
ATOM 1615 N N . LYS A 1 199 ? 30.187 -2.586 -23.614 1.00 64.38 199 LYS A N 1
ATOM 1616 C CA . LYS A 1 199 ? 29.799 -1.928 -22.360 1.00 64.38 199 LYS A CA 1
ATOM 1617 C C . LYS A 1 199 ? 29.605 -0.427 -22.595 1.00 64.38 199 LYS A C 1
ATOM 1619 O O . LYS A 1 199 ? 30.499 0.240 -23.116 1.00 64.38 199 LYS A O 1
ATOM 1624 N N . LEU A 1 200 ? 28.429 0.088 -22.246 1.00 66.81 200 LEU A N 1
ATOM 1625 C CA . LEU A 1 200 ? 28.146 1.523 -22.296 1.00 66.81 200 LEU A CA 1
ATOM 1626 C C . LEU A 1 200 ? 28.882 2.227 -21.143 1.00 66.81 200 LEU A C 1
ATOM 1628 O O . LEU A 1 200 ? 28.958 1.659 -20.050 1.00 66.81 200 LEU A O 1
ATOM 1632 N N . PRO A 1 201 ? 29.435 3.434 -21.360 1.00 59.75 201 PRO A N 1
ATOM 1633 C CA . PRO A 1 201 ? 30.089 4.184 -20.298 1.00 59.75 201 PRO A CA 1
ATOM 1634 C C . PRO A 1 201 ? 29.041 4.635 -19.275 1.00 59.75 201 PRO A C 1
ATOM 1636 O O . PRO A 1 201 ? 28.181 5.455 -19.571 1.00 59.75 201 PRO A O 1
ATOM 1639 N N . THR A 1 202 ? 29.110 4.092 -18.063 1.00 60.88 202 THR A N 1
ATOM 1640 C CA . THR A 1 202 ? 28.325 4.548 -16.908 1.00 60.88 202 THR A CA 1
ATOM 1641 C C . THR A 1 202 ? 29.291 5.147 -15.895 1.00 60.88 202 THR A C 1
ATOM 1643 O O . THR A 1 202 ? 29.809 4.427 -15.043 1.00 60.88 202 THR A O 1
ATOM 1646 N N . GLY A 1 203 ? 29.627 6.429 -16.055 1.00 63.03 203 GLY A N 1
ATOM 1647 C CA . GLY A 1 203 ? 30.684 7.066 -15.260 1.00 63.03 203 GLY A CA 1
ATOM 1648 C C . GLY A 1 203 ? 30.187 8.003 -14.161 1.00 63.03 203 GLY A C 1
ATOM 1649 O O . GLY A 1 203 ? 30.804 8.068 -13.102 1.00 63.03 203 GLY A O 1
ATOM 1650 N N . SER A 1 204 ? 29.082 8.724 -14.386 1.00 77.88 204 SER A N 1
ATOM 1651 C CA . SER A 1 204 ? 28.679 9.839 -13.520 1.00 77.88 204 SER A CA 1
ATOM 1652 C C . SER A 1 204 ? 27.313 9.636 -12.862 1.00 77.88 204 SER A C 1
ATOM 1654 O O . SER A 1 204 ? 26.365 9.144 -13.473 1.00 77.88 204 SER A O 1
ATOM 1656 N N . VAL A 1 205 ? 27.184 10.088 -11.610 1.00 75.19 205 VAL A N 1
ATOM 1657 C CA . VAL A 1 205 ? 25.901 10.151 -10.882 1.00 75.19 205 VAL A CA 1
ATOM 1658 C C . VAL A 1 205 ? 24.901 11.060 -11.609 1.00 75.19 205 VAL A C 1
ATOM 1660 O O . VAL A 1 205 ? 23.700 10.793 -11.595 1.00 75.19 205 VAL A O 1
ATOM 1663 N N . PHE A 1 206 ? 25.388 12.097 -12.298 1.00 78.12 206 PHE A N 1
ATOM 1664 C CA . PHE A 1 206 ? 24.549 12.986 -13.104 1.00 78.12 206 PHE A CA 1
ATOM 1665 C C . PHE A 1 206 ? 23.938 12.278 -14.315 1.00 78.12 206 PHE A C 1
ATOM 1667 O O . PHE A 1 206 ? 22.763 12.500 -14.599 1.00 78.12 206 PHE A O 1
ATOM 1674 N N . ASP A 1 207 ? 24.675 11.372 -14.963 1.00 75.88 207 ASP A N 1
ATOM 1675 C CA . ASP A 1 207 ? 24.138 10.570 -16.070 1.00 75.88 207 ASP A CA 1
ATOM 1676 C C . ASP A 1 207 ? 23.042 9.629 -15.571 1.00 75.88 207 ASP A C 1
ATOM 1678 O O . ASP A 1 207 ? 22.003 9.485 -16.209 1.00 75.88 207 ASP A O 1
ATOM 1682 N N . LEU A 1 208 ? 23.221 9.044 -14.382 1.00 73.75 208 LEU A N 1
ATOM 1683 C CA . LEU A 1 208 ? 22.208 8.189 -13.768 1.00 73.75 208 LEU A CA 1
ATOM 1684 C C . LEU A 1 208 ? 20.930 8.973 -13.428 1.00 73.75 208 LEU A C 1
ATOM 1686 O O . LEU A 1 208 ? 19.826 8.468 -13.634 1.00 73.75 208 LEU A O 1
ATOM 1690 N N . LEU A 1 209 ? 21.059 10.210 -12.940 1.00 76.75 209 LEU A N 1
ATOM 1691 C CA . LEU A 1 209 ? 19.922 11.094 -12.670 1.00 76.75 209 LEU A CA 1
ATOM 1692 C C . LEU A 1 209 ? 19.214 11.534 -13.957 1.00 76.75 209 LEU A C 1
ATOM 1694 O O . LEU A 1 209 ? 17.988 11.445 -14.030 1.00 76.75 209 LEU A O 1
ATOM 1698 N N . ALA A 1 210 ? 19.968 11.953 -14.975 1.00 79.12 210 ALA A N 1
ATOM 1699 C CA . ALA A 1 210 ? 19.423 12.328 -16.277 1.00 79.12 210 ALA A CA 1
ATOM 1700 C C . ALA A 1 210 ? 18.673 11.150 -16.916 1.00 79.12 210 ALA A C 1
ATOM 1702 O O . ALA A 1 210 ? 17.520 11.284 -17.323 1.00 79.12 210 ALA A O 1
ATOM 1703 N N . GLN A 1 211 ? 19.270 9.959 -16.883 1.00 75.00 211 GLN A N 1
ATOM 1704 C CA . GLN A 1 211 ? 18.666 8.745 -17.418 1.00 75.00 211 GLN A CA 1
ATOM 1705 C C . GLN A 1 211 ? 17.432 8.301 -16.616 1.00 75.00 211 GLN A C 1
ATOM 1707 O O . GLN A 1 211 ? 16.439 7.859 -17.196 1.00 75.00 211 GLN A O 1
ATOM 1712 N N . THR A 1 212 ? 17.451 8.466 -15.288 1.00 78.06 212 THR A N 1
ATOM 1713 C CA . THR A 1 212 ? 16.273 8.241 -14.433 1.00 78.06 212 THR A CA 1
ATOM 1714 C C . THR A 1 212 ? 15.128 9.149 -14.868 1.00 78.06 212 THR A C 1
ATOM 1716 O O . THR A 1 212 ? 14.002 8.688 -15.050 1.00 78.06 212 THR A O 1
ATOM 1719 N N . PHE A 1 213 ? 15.415 10.428 -15.102 1.00 81.25 213 PHE A N 1
ATOM 1720 C CA . PHE A 1 213 ? 14.419 11.400 -15.529 1.00 81.25 213 PHE A CA 1
ATOM 1721 C C . PHE A 1 213 ? 13.831 11.056 -16.904 1.00 81.25 213 PHE A C 1
ATOM 1723 O O . PHE A 1 213 ? 12.607 11.030 -17.054 1.00 81.25 213 PHE A O 1
ATOM 1730 N N . GLU A 1 214 ? 14.670 10.693 -17.876 1.00 81.62 214 GLU A N 1
ATOM 1731 C CA . GLU A 1 214 ? 14.223 10.291 -19.214 1.00 81.62 214 GLU A CA 1
ATOM 1732 C C . GLU A 1 214 ? 13.320 9.054 -19.187 1.00 81.62 214 GLU A C 1
ATOM 1734 O O . GLU A 1 214 ? 12.218 9.095 -19.735 1.00 81.62 214 GLU A O 1
ATOM 1739 N N . CYS A 1 215 ? 13.713 7.999 -18.464 1.00 79.44 215 CYS A N 1
ATOM 1740 C CA . CYS A 1 215 ? 12.931 6.760 -18.368 1.00 79.44 215 CYS A CA 1
ATOM 1741 C C . CYS A 1 215 ? 11.555 6.975 -17.710 1.00 79.44 215 CYS A C 1
ATOM 1743 O O . CYS A 1 215 ? 10.592 6.253 -17.983 1.00 79.44 215 CYS A O 1
ATOM 1745 N N . THR A 1 216 ? 11.434 7.972 -16.825 1.00 85.50 216 THR A N 1
ATOM 1746 C CA . THR A 1 216 ? 10.157 8.278 -16.158 1.00 85.50 216 THR A CA 1
ATOM 1747 C C . THR A 1 216 ? 9.183 9.054 -17.039 1.00 85.50 216 THR A C 1
ATOM 1749 O O . THR A 1 216 ? 7.976 9.030 -16.771 1.00 85.50 216 THR A O 1
ATOM 1752 N N . ARG A 1 217 ? 9.660 9.698 -18.114 1.00 85.25 217 ARG A N 1
ATOM 1753 C CA . ARG A 1 217 ? 8.847 10.536 -19.012 1.00 85.25 217 ARG A CA 1
ATOM 1754 C C . ARG A 1 217 ? 7.660 9.776 -19.607 1.00 85.25 217 ARG A C 1
ATOM 1756 O O . ARG A 1 217 ? 6.585 10.352 -19.789 1.00 85.25 217 ARG A O 1
ATOM 1763 N N . SER A 1 218 ? 7.826 8.474 -19.840 1.00 81.25 218 SER A N 1
ATOM 1764 C CA . SER A 1 218 ? 6.783 7.559 -20.323 1.00 81.25 218 SER A CA 1
ATOM 1765 C C . SER A 1 218 ? 5.552 7.484 -19.398 1.00 81.25 218 SER A C 1
ATOM 1767 O O . SER A 1 218 ? 4.437 7.218 -19.857 1.00 81.25 218 SER A O 1
ATOM 1769 N N . VAL A 1 219 ? 5.717 7.779 -18.103 1.00 86.44 219 VAL A N 1
ATOM 1770 C CA . VAL A 1 219 ? 4.666 7.680 -17.078 1.00 86.44 219 VAL A CA 1
ATOM 1771 C C . VAL A 1 219 ? 4.046 9.039 -16.735 1.00 86.44 219 VAL A C 1
ATOM 1773 O O . VAL A 1 219 ? 2.918 9.085 -16.244 1.00 86.44 219 VAL A O 1
ATOM 1776 N N . TRP A 1 220 ? 4.704 10.159 -17.048 1.00 87.88 220 TRP A N 1
ATOM 1777 C CA . TRP A 1 220 ? 4.300 11.495 -16.581 1.00 87.88 220 TRP A CA 1
ATOM 1778 C C . TRP A 1 220 ? 2.859 11.878 -16.910 1.00 87.88 220 TRP A C 1
ATOM 1780 O O . TRP A 1 220 ? 2.139 12.381 -16.053 1.00 87.88 220 TRP A O 1
ATOM 1790 N N . ARG A 1 221 ? 2.389 11.563 -18.123 1.00 87.62 221 ARG A N 1
ATOM 1791 C CA . ARG A 1 221 ? 1.000 11.845 -18.535 1.00 87.62 221 ARG A CA 1
ATOM 1792 C C . ARG A 1 221 ? -0.045 11.085 -17.710 1.00 87.62 221 ARG A C 1
ATOM 1794 O O . ARG A 1 221 ? -1.214 11.452 -17.719 1.00 87.62 221 ARG A O 1
ATOM 1801 N N . LYS A 1 222 ? 0.350 10.002 -17.038 1.00 89.25 222 LYS A N 1
ATOM 1802 C CA . LYS A 1 222 ? -0.518 9.157 -16.207 1.00 89.25 222 LYS A CA 1
ATOM 1803 C C . LYS A 1 222 ? -0.317 9.397 -14.710 1.00 89.25 222 LYS A C 1
ATOM 1805 O O . LYS A 1 222 ? -1.161 8.954 -13.936 1.00 89.25 222 LYS A O 1
ATOM 1810 N N . LEU A 1 223 ? 0.725 10.131 -14.302 1.00 90.44 223 LEU A N 1
ATOM 1811 C CA . LEU A 1 223 ? 0.991 10.443 -12.894 1.00 90.44 223 LEU A CA 1
ATOM 1812 C C . LEU A 1 223 ? -0.189 11.129 -12.187 1.00 90.44 223 LEU A C 1
ATOM 1814 O O . LEU A 1 223 ? -0.525 10.667 -11.100 1.00 90.44 223 LEU A O 1
ATOM 1818 N N . PRO A 1 224 ? -0.889 12.129 -12.768 1.00 93.62 224 PRO A N 1
ATOM 1819 C CA . PRO A 1 224 ? -2.027 12.753 -12.087 1.00 93.62 224 PRO A CA 1
ATOM 1820 C C . PRO A 1 224 ? -3.161 11.765 -11.793 1.00 93.62 224 PRO A C 1
ATOM 1822 O O . PRO A 1 224 ? -3.745 11.789 -10.714 1.00 93.62 224 PRO A O 1
ATOM 1825 N N . ALA A 1 225 ? -3.436 10.845 -12.723 1.00 93.44 225 ALA A N 1
ATOM 1826 C CA . ALA A 1 225 ? -4.446 9.808 -12.527 1.00 93.44 225 ALA A CA 1
ATOM 1827 C C . ALA A 1 225 ? -4.021 8.807 -11.440 1.00 93.44 225 ALA A C 1
ATOM 1829 O O . ALA A 1 225 ? -4.823 8.449 -10.582 1.00 93.44 225 ALA A O 1
ATOM 1830 N N . ILE A 1 226 ? -2.748 8.394 -11.436 1.00 93.12 226 ILE A N 1
ATOM 1831 C CA . ILE A 1 226 ? -2.188 7.500 -10.412 1.00 93.12 226 ILE A CA 1
ATOM 1832 C C . ILE A 1 226 ? -2.219 8.162 -9.028 1.00 93.12 226 ILE A C 1
ATOM 1834 O O . ILE A 1 226 ? -2.579 7.516 -8.043 1.00 93.12 226 ILE A O 1
ATOM 1838 N N . ALA A 1 227 ? -1.880 9.449 -8.944 1.00 94.44 227 ALA A N 1
ATOM 1839 C CA . ALA A 1 227 ? -1.979 10.225 -7.715 1.00 94.44 227 ALA A CA 1
ATOM 1840 C C . ALA A 1 227 ? -3.435 10.315 -7.237 1.00 94.44 227 ALA A C 1
ATOM 1842 O O . ALA A 1 227 ? -3.702 10.060 -6.066 1.00 94.44 227 ALA A O 1
ATOM 1843 N N . GLY A 1 228 ? -4.380 10.580 -8.144 1.00 94.94 228 GLY A N 1
ATOM 1844 C CA . GLY A 1 228 ? -5.811 10.609 -7.837 1.00 94.94 228 GLY A CA 1
ATOM 1845 C C . GLY A 1 228 ? -6.329 9.290 -7.257 1.00 94.94 228 GLY A C 1
ATOM 1846 O O . GLY A 1 228 ? -7.019 9.303 -6.242 1.00 94.94 228 GLY A O 1
ATOM 1847 N N . VAL A 1 229 ? -5.940 8.149 -7.838 1.00 94.50 229 VAL A N 1
ATOM 1848 C CA . VAL A 1 229 ? -6.311 6.815 -7.326 1.00 94.50 229 VAL A CA 1
ATOM 1849 C C . VAL A 1 229 ? -5.746 6.573 -5.922 1.00 94.50 229 VAL A C 1
ATOM 1851 O O . VAL A 1 229 ? -6.472 6.115 -5.042 1.00 94.50 229 VAL A O 1
ATOM 1854 N N . ASN A 1 230 ? -4.479 6.920 -5.687 1.00 94.19 230 ASN A N 1
ATOM 1855 C CA . ASN A 1 230 ? -3.832 6.785 -4.378 1.00 94.19 230 ASN A CA 1
ATOM 1856 C C . ASN A 1 230 ? -4.484 7.682 -3.310 1.00 94.19 230 ASN A C 1
ATOM 1858 O O . ASN A 1 230 ? -4.783 7.231 -2.205 1.00 94.19 230 ASN A O 1
ATOM 1862 N N . ILE A 1 231 ? -4.784 8.939 -3.653 1.00 95.12 231 ILE A N 1
ATOM 1863 C CA . ILE A 1 231 ? -5.482 9.875 -2.761 1.00 95.12 231 ILE A CA 1
ATOM 1864 C C . ILE A 1 231 ? -6.898 9.374 -2.450 1.00 95.12 231 ILE A C 1
ATOM 1866 O O . ILE A 1 231 ? -7.307 9.391 -1.290 1.00 95.12 231 ILE A O 1
ATOM 1870 N N . ALA A 1 232 ? -7.634 8.885 -3.451 1.00 94.25 232 ALA A N 1
ATOM 1871 C CA . ALA A 1 232 ? -8.972 8.335 -3.255 1.00 94.25 232 ALA A CA 1
ATOM 1872 C C . ALA A 1 232 ? -8.950 7.102 -2.338 1.00 94.25 232 ALA A C 1
ATOM 1874 O O . ALA A 1 232 ? -9.747 7.017 -1.405 1.00 94.25 232 ALA A O 1
ATOM 1875 N N . ALA A 1 233 ? -8.003 6.181 -2.543 1.00 93.00 233 ALA A N 1
ATOM 1876 C CA . ALA A 1 233 ? -7.829 5.015 -1.681 1.00 93.00 233 ALA A CA 1
ATOM 1877 C C . ALA A 1 233 ? -7.493 5.413 -0.235 1.00 93.00 233 ALA A C 1
ATOM 1879 O O . ALA A 1 233 ? -8.097 4.887 0.700 1.00 93.00 233 ALA A O 1
ATOM 1880 N N . ALA A 1 234 ? -6.592 6.382 -0.042 1.00 92.38 234 ALA A N 1
ATOM 1881 C CA . ALA A 1 234 ? -6.286 6.935 1.276 1.00 92.38 234 ALA A CA 1
ATOM 1882 C C . ALA A 1 234 ? -7.524 7.571 1.935 1.00 92.38 234 ALA A C 1
ATOM 1884 O O . ALA A 1 234 ? -7.765 7.356 3.122 1.00 92.38 234 ALA A O 1
ATOM 1885 N N . GLY A 1 235 ? -8.343 8.296 1.169 1.00 91.25 235 GLY A N 1
ATOM 1886 C CA . GLY A 1 235 ? -9.604 8.868 1.644 1.00 91.25 235 GLY A CA 1
ATOM 1887 C C . GLY A 1 235 ? -10.599 7.801 2.104 1.00 91.25 235 GLY A C 1
ATOM 1888 O O . GLY A 1 235 ? -11.125 7.898 3.211 1.00 91.25 235 GLY A O 1
ATOM 1889 N N . ILE A 1 236 ? -10.800 6.746 1.306 1.00 91.12 236 ILE A N 1
ATOM 1890 C CA . ILE A 1 236 ? -11.668 5.609 1.661 1.00 91.12 236 ILE A CA 1
ATOM 1891 C C . ILE A 1 236 ? -11.222 4.989 2.986 1.00 91.12 236 ILE A C 1
ATOM 1893 O O . ILE A 1 236 ? -12.052 4.771 3.863 1.00 91.12 236 ILE A O 1
ATOM 1897 N N . VAL A 1 237 ? -9.918 4.758 3.145 1.00 90.44 237 VAL A N 1
ATOM 1898 C CA . VAL A 1 237 ? -9.315 4.166 4.348 1.00 90.44 237 VAL A CA 1
ATOM 1899 C C . VAL A 1 237 ? -9.554 5.037 5.579 1.00 90.44 237 VAL A C 1
ATOM 1901 O O . VAL A 1 237 ? -9.943 4.535 6.633 1.00 90.44 237 VAL A O 1
ATOM 1904 N N . VAL A 1 238 ? -9.353 6.351 5.464 1.00 90.12 238 VAL A N 1
ATOM 1905 C CA . VAL A 1 238 ? -9.575 7.275 6.582 1.00 90.12 238 VAL A CA 1
ATOM 1906 C C . VAL A 1 238 ? -11.052 7.350 6.950 1.00 90.12 238 VAL A C 1
ATOM 1908 O O . VAL A 1 238 ? -11.380 7.268 8.132 1.00 90.12 238 VAL A O 1
ATOM 1911 N N . CYS A 1 239 ? -11.947 7.442 5.966 1.00 89.62 239 CYS A N 1
ATOM 1912 C CA . CYS A 1 239 ? -13.388 7.458 6.203 1.00 89.62 239 CYS A CA 1
ATOM 1913 C C . CYS A 1 239 ? -13.873 6.149 6.839 1.00 89.62 239 CYS A C 1
ATOM 1915 O O . CYS A 1 239 ? -14.609 6.193 7.824 1.00 89.62 239 CYS A O 1
ATOM 1917 N N . SER A 1 240 ? -13.430 4.990 6.336 1.00 89.19 240 SER A N 1
ATOM 1918 C CA . SER A 1 240 ? -13.799 3.689 6.904 1.00 89.19 240 SER A CA 1
ATOM 1919 C C . SER A 1 240 ? -13.284 3.528 8.327 1.00 89.19 240 SER A C 1
ATOM 1921 O O . SER A 1 240 ? -14.005 3.031 9.192 1.00 89.19 240 SER A O 1
ATOM 1923 N N . MET A 1 241 ? -12.056 3.979 8.592 1.00 85.81 241 MET A N 1
ATOM 1924 C CA . MET A 1 241 ? -11.458 3.871 9.915 1.00 85.81 241 MET A CA 1
ATOM 1925 C C . MET A 1 241 ? -12.099 4.841 10.911 1.00 85.81 241 MET A C 1
ATOM 1927 O O . MET A 1 241 ? -12.372 4.442 12.040 1.00 85.81 241 MET A O 1
ATOM 1931 N N . ALA A 1 242 ? -12.397 6.077 10.503 1.00 85.31 242 ALA A N 1
ATOM 1932 C CA . ALA A 1 242 ? -13.109 7.045 11.335 1.00 85.31 242 ALA A CA 1
ATOM 1933 C C . ALA A 1 242 ? -14.533 6.574 11.661 1.00 85.31 242 ALA A C 1
ATOM 1935 O O . ALA A 1 242 ? -14.964 6.653 12.811 1.00 85.31 242 ALA A O 1
ATOM 1936 N N . TRP A 1 243 ? -15.239 6.019 10.672 1.00 88.06 243 TRP A N 1
ATOM 1937 C CA . TRP A 1 243 ? -16.567 5.442 10.859 1.00 88.06 243 TRP A CA 1
ATOM 1938 C C . TRP A 1 243 ? -16.550 4.263 11.842 1.00 88.06 243 TRP A C 1
ATOM 1940 O O . TRP A 1 243 ? -17.306 4.268 12.816 1.00 88.06 243 TRP A O 1
ATOM 1950 N N . ALA A 1 244 ? -15.652 3.292 11.636 1.00 84.94 244 ALA A N 1
ATOM 1951 C CA . ALA A 1 244 ? -15.535 2.119 12.503 1.00 84.94 244 ALA A CA 1
ATOM 1952 C C . ALA A 1 244 ? -15.140 2.512 13.929 1.00 84.94 244 ALA A C 1
ATOM 1954 O O . ALA A 1 244 ? -15.720 2.031 14.898 1.00 84.94 244 ALA A O 1
ATOM 1955 N N . ARG A 1 245 ? -14.190 3.443 14.057 1.00 80.56 245 ARG A N 1
ATOM 1956 C CA . ARG A 1 245 ? -13.733 3.956 15.345 1.00 80.56 245 ARG A CA 1
ATOM 1957 C C . ARG A 1 245 ? -14.878 4.604 16.127 1.00 80.56 245 ARG A C 1
ATOM 1959 O O . ARG A 1 245 ? -15.083 4.253 17.283 1.00 80.56 245 ARG A O 1
ATOM 1966 N N . ASN A 1 246 ? -15.641 5.507 15.510 1.00 81.62 246 ASN A N 1
ATOM 1967 C CA . ASN A 1 246 ? -16.755 6.183 16.182 1.00 81.62 246 ASN A CA 1
ATOM 1968 C C . ASN A 1 246 ? -17.822 5.194 16.670 1.00 81.62 246 ASN A C 1
ATOM 1970 O O . ASN A 1 246 ? -18.343 5.348 17.771 1.00 81.62 246 ASN A O 1
ATOM 1974 N N . ARG A 1 247 ? -18.116 4.157 15.878 1.00 82.62 247 ARG A N 1
ATOM 1975 C CA . ARG A 1 247 ? -19.070 3.105 16.252 1.00 82.62 247 ARG A CA 1
ATOM 1976 C C . ARG A 1 247 ? -18.578 2.241 17.408 1.00 82.62 247 ARG A C 1
ATOM 1978 O O . ARG A 1 247 ? -19.323 2.051 18.364 1.00 82.62 247 ARG A O 1
ATOM 1985 N N . ILE A 1 248 ? -17.323 1.796 17.354 1.00 78.50 248 ILE A N 1
ATOM 1986 C CA . ILE A 1 248 ? -16.702 1.012 18.429 1.00 78.50 248 ILE A CA 1
ATOM 1987 C C . ILE A 1 248 ? -16.701 1.811 19.729 1.00 78.50 248 ILE A C 1
ATOM 1989 O O . ILE A 1 248 ? -17.151 1.307 20.750 1.00 78.50 248 ILE A O 1
ATOM 1993 N N . HIS A 1 249 ? -16.276 3.077 19.692 1.00 73.62 249 HIS A N 1
ATOM 1994 C CA . HIS A 1 249 ? -16.296 3.926 20.884 1.00 73.62 249 HIS A CA 1
ATOM 1995 C C . HIS A 1 249 ? -17.710 4.136 21.426 1.00 73.62 249 HIS A C 1
ATOM 1997 O O . HIS A 1 249 ? -17.910 4.019 22.628 1.00 73.62 249 HIS A O 1
ATOM 2003 N N . SER A 1 250 ? -18.690 4.381 20.552 1.00 73.94 250 SER A N 1
ATOM 2004 C CA . SER A 1 250 ? -20.082 4.541 20.973 1.00 73.94 250 SER A CA 1
ATOM 2005 C C . SER A 1 250 ? -20.646 3.283 21.632 1.00 73.94 250 SER A C 1
ATOM 2007 O O . SER A 1 250 ? -21.455 3.412 22.539 1.00 73.94 250 SER A O 1
ATOM 2009 N N . LYS A 1 251 ? -20.254 2.082 21.192 1.00 74.00 251 LYS A N 1
ATOM 2010 C CA . LYS A 1 251 ? -20.714 0.817 21.787 1.00 74.00 251 LYS A CA 1
ATOM 2011 C C . LYS A 1 251 ? -20.017 0.508 23.110 1.00 74.00 251 LYS A C 1
ATOM 2013 O O . LYS A 1 251 ? -20.673 0.070 24.047 1.00 74.00 251 LYS A O 1
ATOM 2018 N N . LEU A 1 252 ? -18.723 0.820 23.210 1.00 68.56 252 LEU A N 1
ATOM 2019 C CA . LEU A 1 252 ? -17.956 0.708 24.457 1.00 68.56 252 LEU A CA 1
ATOM 2020 C C . LEU A 1 252 ? -18.483 1.630 25.569 1.00 68.56 252 LEU A C 1
ATOM 2022 O O . LEU A 1 252 ? -18.298 1.327 26.743 1.00 68.56 252 LEU A O 1
ATOM 2026 N N . ASP A 1 253 ? -19.111 2.753 25.210 1.00 65.00 253 ASP A N 1
ATOM 2027 C CA . ASP A 1 253 ? -19.733 3.676 26.167 1.00 65.00 253 ASP A CA 1
ATOM 2028 C C . ASP A 1 253 ? -21.081 3.157 26.712 1.00 65.00 253 ASP A C 1
ATOM 2030 O O . ASP A 1 253 ? -21.517 3.613 27.768 1.00 65.00 253 ASP A O 1
ATOM 2034 N N . ILE A 1 254 ? -21.736 2.215 26.020 1.00 64.56 254 ILE A N 1
ATOM 2035 C CA . ILE A 1 254 ? -23.102 1.757 26.330 1.00 64.56 254 ILE A CA 1
ATOM 2036 C C . ILE A 1 254 ? -23.107 0.410 27.065 1.00 64.56 254 ILE A C 1
ATOM 2038 O O . ILE A 1 254 ? -23.948 0.212 27.938 1.00 64.56 254 ILE A O 1
ATOM 2042 N N . ASP A 1 255 ? -22.186 -0.503 26.740 1.00 64.19 255 ASP A N 1
ATOM 2043 C CA . ASP A 1 255 ? -22.221 -1.882 27.238 1.00 64.19 255 ASP A CA 1
ATOM 2044 C C . ASP A 1 255 ? -20.851 -2.337 27.771 1.00 64.19 255 ASP A C 1
ATOM 2046 O O . ASP A 1 255 ? -19.916 -2.629 27.019 1.00 64.19 255 ASP A O 1
ATOM 2050 N N . ALA A 1 256 ? -20.727 -2.363 29.101 1.00 62.94 256 ALA A N 1
ATOM 2051 C CA . ALA A 1 256 ? -19.521 -2.811 29.794 1.00 62.94 256 ALA A CA 1
ATOM 2052 C C . ALA A 1 256 ? -19.381 -4.342 29.806 1.00 62.94 256 ALA A C 1
ATOM 2054 O O . ALA A 1 256 ? -18.257 -4.851 29.833 1.00 62.94 256 ALA A O 1
ATOM 2055 N N . ASP A 1 257 ? -20.497 -5.072 29.761 1.00 67.75 257 ASP A N 1
ATOM 2056 C CA . ASP A 1 257 ? -20.521 -6.535 29.805 1.00 67.75 257 ASP A CA 1
ATOM 2057 C C . ASP A 1 257 ? -20.074 -7.128 28.467 1.00 67.75 257 ASP A C 1
ATOM 2059 O O . ASP A 1 257 ? -19.335 -8.117 28.440 1.00 67.75 257 ASP A O 1
ATOM 2063 N N . LEU A 1 258 ? -20.375 -6.432 27.367 1.00 67.38 258 LEU A N 1
ATOM 2064 C CA . LEU A 1 258 ? -19.856 -6.737 26.036 1.00 67.38 258 LEU A CA 1
ATOM 2065 C C . LEU A 1 258 ? -18.321 -6.812 26.003 1.00 67.38 258 LEU A C 1
ATOM 2067 O O . LEU A 1 258 ? -17.755 -7.644 25.296 1.00 67.38 258 LEU A O 1
ATOM 2071 N N . ILE A 1 259 ? -17.619 -5.970 26.770 1.00 65.00 259 ILE A N 1
ATOM 2072 C CA . ILE A 1 259 ? -16.148 -5.983 26.832 1.00 65.00 259 ILE A CA 1
ATOM 2073 C C . ILE A 1 259 ? -15.652 -7.253 27.525 1.00 65.00 259 ILE A C 1
ATOM 2075 O O . ILE A 1 259 ? -14.690 -7.864 27.060 1.00 65.00 259 ILE A O 1
ATOM 2079 N N . ASN A 1 260 ? -16.310 -7.665 28.608 1.00 65.62 260 ASN A N 1
ATOM 2080 C CA . ASN A 1 260 ? -15.947 -8.868 29.356 1.00 65.62 260 ASN A CA 1
ATOM 2081 C C . ASN A 1 260 ? -16.141 -10.123 28.506 1.00 65.62 260 ASN A C 1
ATOM 2083 O O . ASN A 1 260 ? -15.254 -10.978 28.444 1.00 65.62 260 ASN A O 1
ATOM 2087 N N . GLU A 1 261 ? -17.261 -10.189 27.787 1.00 70.38 261 GLU A N 1
ATOM 2088 C CA . GLU A 1 261 ? -17.545 -11.269 26.849 1.00 70.38 261 GLU A CA 1
ATOM 2089 C C . GLU A 1 261 ? -16.560 -11.266 25.672 1.00 70.38 261 GLU A C 1
ATOM 2091 O O . GLU A 1 261 ? -16.032 -12.309 25.286 1.00 70.38 261 GLU A O 1
ATOM 2096 N N . LEU A 1 262 ? -16.234 -10.089 25.131 1.00 68.44 262 LEU A N 1
ATOM 2097 C CA . LEU A 1 262 ? -15.266 -9.957 24.046 1.00 68.44 262 LEU A CA 1
ATOM 2098 C C . LEU A 1 262 ? -13.861 -10.373 24.457 1.00 68.44 262 LEU A C 1
ATOM 2100 O O . LEU A 1 262 ? -13.178 -11.020 23.667 1.00 68.44 262 LEU A O 1
ATOM 2104 N N . VAL A 1 263 ? -13.421 -10.027 25.667 1.00 66.50 263 VAL A N 1
ATOM 2105 C CA . VAL A 1 263 ? -12.116 -10.444 26.190 1.00 66.50 263 VAL A CA 1
ATOM 2106 C C . VAL A 1 263 ? -12.067 -11.965 26.322 1.00 66.50 263 VAL A C 1
ATOM 2108 O O . VAL A 1 263 ? -11.153 -12.570 25.755 1.00 66.50 263 VAL A O 1
ATOM 2111 N N . ALA A 1 264 ? -13.087 -12.581 26.928 1.00 67.56 264 ALA A N 1
ATOM 2112 C CA . ALA A 1 264 ? -13.188 -14.036 27.060 1.00 67.56 264 ALA A CA 1
ATOM 2113 C C . ALA A 1 264 ? -13.223 -14.747 25.690 1.00 67.56 264 ALA A C 1
ATOM 2115 O O . ALA A 1 264 ? -12.481 -15.702 25.441 1.00 67.56 264 ALA A O 1
ATOM 2116 N N . ASN A 1 265 ? -14.011 -14.231 24.742 1.00 69.81 265 ASN A N 1
ATOM 2117 C CA . ASN A 1 265 ? -14.096 -14.776 23.387 1.00 69.81 265 ASN A CA 1
ATOM 2118 C C . ASN A 1 265 ? -12.790 -14.582 22.600 1.00 69.81 265 ASN A C 1
ATOM 2120 O O . ASN A 1 265 ? -12.407 -15.433 21.792 1.00 69.81 265 ASN A O 1
ATOM 2124 N N . SER A 1 266 ? -12.066 -13.486 22.834 1.00 66.81 266 SER A N 1
ATOM 2125 C CA . SER A 1 266 ? -10.816 -13.177 22.134 1.00 66.81 266 SER A CA 1
ATOM 2126 C C . SER A 1 266 ? -9.711 -14.210 22.392 1.00 66.81 266 SER A C 1
ATOM 2128 O O . SER A 1 266 ? -8.898 -14.483 21.501 1.00 66.81 266 SER A O 1
ATOM 2130 N N . GLU A 1 267 ? -9.704 -14.829 23.575 1.00 63.50 267 GLU A N 1
ATOM 2131 C CA . GLU A 1 267 ? -8.795 -15.920 23.931 1.00 63.50 267 GLU A CA 1
ATOM 2132 C C . GLU A 1 267 ? -9.156 -17.221 23.215 1.00 63.50 267 GLU A C 1
ATOM 2134 O O . GLU A 1 267 ? -8.286 -17.871 22.623 1.00 63.50 267 GLU A O 1
ATOM 2139 N N . TYR A 1 268 ? -10.449 -17.556 23.183 1.00 64.75 268 TYR A N 1
ATOM 2140 C CA . TYR A 1 268 ? -10.967 -18.722 22.470 1.00 64.75 268 TYR A CA 1
ATOM 2141 C C . TYR A 1 268 ? -10.615 -18.673 20.973 1.00 64.75 268 TYR A C 1
ATOM 2143 O O . TYR A 1 268 ? -10.000 -19.601 20.431 1.00 64.75 268 TYR A O 1
ATOM 2151 N N . TYR A 1 269 ? -10.895 -17.542 20.312 1.00 59.53 269 TYR A N 1
ATOM 2152 C CA . TYR A 1 269 ? -10.574 -17.340 18.895 1.00 59.53 269 TYR A CA 1
ATOM 2153 C C . TYR A 1 269 ? -9.067 -17.418 18.607 1.00 59.53 269 TYR A C 1
ATOM 2155 O O . TYR A 1 269 ? -8.656 -17.850 17.522 1.00 59.53 269 TYR A O 1
ATOM 2163 N N . GLN A 1 270 ? -8.210 -17.024 19.554 1.00 56.97 270 GLN A N 1
ATOM 2164 C CA . GLN A 1 270 ? -6.763 -17.091 19.367 1.00 56.97 270 GLN A CA 1
ATOM 2165 C C . GLN A 1 270 ? -6.243 -18.532 19.408 1.00 56.97 270 GLN A C 1
ATOM 2167 O O . GLN A 1 270 ? -5.410 -18.902 18.571 1.00 56.97 270 GLN A O 1
ATOM 2172 N N . ASN A 1 271 ? -6.747 -19.342 20.338 1.00 60.28 271 ASN A N 1
ATOM 2173 C CA . ASN A 1 271 ? -6.397 -20.758 20.440 1.00 60.28 271 ASN A CA 1
ATOM 2174 C C . ASN A 1 271 ? -6.830 -21.518 19.180 1.00 60.28 271 ASN A C 1
ATOM 2176 O O . ASN A 1 271 ? -6.036 -22.260 18.596 1.00 60.28 271 ASN A O 1
ATOM 2180 N N . GLN A 1 272 ? -8.026 -21.222 18.667 1.00 61.50 272 GLN A N 1
ATOM 2181 C CA . GLN A 1 272 ? -8.520 -21.797 17.419 1.00 61.50 272 GLN A CA 1
ATOM 2182 C C . GLN A 1 272 ? -7.675 -21.371 16.203 1.00 61.50 272 GLN A C 1
ATOM 2184 O O . GLN A 1 272 ? -7.248 -22.209 15.405 1.00 61.50 272 GLN A O 1
ATOM 2189 N N . LYS A 1 273 ? -7.353 -20.076 16.066 1.00 56.03 273 LYS A N 1
ATOM 2190 C CA . LYS A 1 273 ? -6.567 -19.558 14.932 1.00 56.03 273 LYS A CA 1
ATOM 2191 C C . LYS A 1 273 ? -5.117 -20.052 14.935 1.00 56.03 273 LYS A C 1
ATOM 2193 O O . LYS A 1 273 ? -4.576 -20.325 13.863 1.00 56.03 273 LYS A O 1
ATOM 2198 N N . ARG A 1 274 ? -4.487 -20.200 16.110 1.00 54.94 274 ARG A N 1
ATOM 2199 C CA . ARG A 1 274 ? -3.166 -20.845 16.242 1.00 54.94 274 ARG A CA 1
ATOM 2200 C C . ARG A 1 274 ? -3.214 -22.305 15.788 1.00 54.94 274 ARG A C 1
ATOM 2202 O O . ARG A 1 274 ? -2.317 -22.715 15.056 1.00 54.94 274 ARG A O 1
ATOM 2209 N N . GLY A 1 275 ? -4.276 -23.038 16.128 1.00 56.03 275 GLY A N 1
ATOM 2210 C CA . GLY A 1 275 ? -4.509 -24.400 15.635 1.00 56.03 275 GLY A CA 1
ATOM 2211 C C . GLY A 1 275 ? -4.601 -24.474 14.106 1.00 56.03 275 GLY A C 1
ATOM 2212 O O . GLY A 1 275 ? -3.887 -25.254 13.479 1.00 56.03 275 GLY A O 1
ATOM 2213 N N . VAL A 1 276 ? -5.392 -23.593 13.483 1.00 62.75 276 VAL A N 1
ATOM 2214 C CA . VAL A 1 276 ? -5.570 -23.558 12.017 1.00 62.75 276 VAL A CA 1
ATOM 2215 C C . VAL A 1 276 ? -4.292 -23.135 11.280 1.00 62.75 276 VAL A C 1
ATOM 2217 O O . VAL A 1 276 ? -3.962 -23.692 10.232 1.00 62.75 276 VAL A O 1
ATOM 2220 N N . ILE A 1 277 ? -3.547 -22.153 11.799 1.00 56.03 277 ILE A N 1
ATOM 2221 C CA . ILE A 1 277 ? -2.269 -21.727 11.204 1.00 56.03 277 ILE A CA 1
ATOM 2222 C C . ILE A 1 277 ? -1.214 -22.829 11.349 1.00 56.03 277 ILE A C 1
ATOM 2224 O O . ILE A 1 277 ? -0.493 -23.091 10.388 1.00 56.03 277 ILE A O 1
ATOM 2228 N N . GLY A 1 278 ? -1.162 -23.508 12.500 1.00 57.66 278 GLY A N 1
ATOM 2229 C CA . GLY A 1 278 ? -0.307 -24.676 12.712 1.00 57.66 278 GLY A CA 1
ATOM 2230 C C . GLY A 1 278 ? -0.610 -25.798 11.719 1.00 57.66 278 GLY A C 1
ATOM 2231 O O . GLY A 1 278 ? 0.304 -26.314 11.084 1.00 57.66 278 GLY A O 1
ATOM 2232 N N . GLN A 1 279 ? -1.891 -26.095 11.484 1.00 60.44 279 GLN A N 1
ATOM 2233 C CA . GLN A 1 279 ? -2.316 -27.067 10.471 1.00 60.44 279 GLN A CA 1
ATOM 2234 C C . GLN A 1 279 ? -1.948 -26.639 9.043 1.00 60.44 279 GLN A C 1
ATOM 2236 O O . GLN A 1 279 ? -1.460 -27.458 8.267 1.00 60.44 279 GLN A O 1
ATOM 2241 N N . LYS A 1 280 ? -2.121 -25.359 8.680 1.00 65.00 280 LYS A N 1
ATOM 2242 C CA . LYS A 1 280 ? -1.727 -24.856 7.351 1.00 65.00 280 LYS A CA 1
ATOM 2243 C C . LYS A 1 280 ? -0.218 -24.902 7.138 1.00 65.00 280 LYS A C 1
ATOM 2245 O O . LYS A 1 280 ? 0.210 -25.356 6.080 1.00 65.00 280 LYS A O 1
ATOM 2250 N N . LEU A 1 281 ? 0.577 -24.479 8.120 1.00 56.78 281 LEU A N 1
ATOM 2251 C CA . LEU A 1 281 ? 2.041 -24.558 8.068 1.00 56.78 281 LEU A CA 1
ATOM 2252 C C . LEU A 1 281 ? 2.523 -26.005 7.995 1.00 56.78 281 LEU A C 1
ATOM 2254 O O . LEU A 1 281 ? 3.412 -26.296 7.204 1.00 56.78 281 LEU A O 1
ATOM 2258 N N . HIS A 1 282 ? 1.893 -26.915 8.739 1.00 64.69 282 HIS A N 1
ATOM 2259 C CA . HIS A 1 282 ? 2.157 -28.345 8.627 1.00 64.69 282 HIS A CA 1
ATOM 2260 C C . HIS A 1 282 ? 1.804 -28.875 7.230 1.00 64.69 282 HIS A C 1
ATOM 2262 O O . HIS A 1 282 ? 2.588 -29.612 6.643 1.00 64.69 282 HIS A O 1
ATOM 2268 N N . SER A 1 283 ? 0.679 -28.446 6.641 1.00 69.94 283 SER A N 1
ATOM 2269 C CA . SER A 1 283 ? 0.307 -28.839 5.273 1.00 69.94 283 SER A CA 1
ATOM 2270 C C . SER A 1 283 ? 1.297 -28.312 4.225 1.00 69.94 283 SER A C 1
ATOM 2272 O O . SER A 1 283 ? 1.700 -29.055 3.336 1.00 69.94 283 SER A O 1
ATOM 2274 N N . ILE A 1 284 ? 1.765 -27.067 4.368 1.00 67.12 284 ILE A N 1
ATOM 2275 C CA . ILE A 1 284 ? 2.757 -26.459 3.471 1.00 67.12 284 ILE A CA 1
ATOM 2276 C C . ILE A 1 284 ? 4.111 -27.152 3.641 1.00 67.12 284 ILE A C 1
ATOM 2278 O O . ILE A 1 284 ? 4.756 -27.466 2.647 1.00 67.12 284 ILE A O 1
ATOM 2282 N N . GLY A 1 285 ? 4.513 -27.446 4.880 1.00 63.12 285 GLY A N 1
ATOM 2283 C CA . GLY A 1 285 ? 5.703 -28.237 5.183 1.00 63.12 285 GLY A CA 1
ATOM 2284 C C . GLY A 1 285 ? 5.636 -29.624 4.546 1.00 63.12 285 GLY A C 1
ATOM 2285 O O . GLY A 1 285 ? 6.556 -30.000 3.833 1.00 63.12 285 GLY A O 1
ATOM 2286 N N . SER A 1 286 ? 4.509 -30.328 4.700 1.00 66.06 286 SER A N 1
ATOM 2287 C CA . SER A 1 286 ? 4.279 -31.646 4.090 1.00 66.06 286 SER A CA 1
ATOM 2288 C C . SER A 1 286 ? 4.230 -31.614 2.559 1.00 66.06 286 SER A C 1
ATOM 2290 O O . SER A 1 286 ? 4.619 -32.571 1.896 1.00 66.06 286 SER A O 1
ATOM 2292 N N . TRP A 1 287 ? 3.776 -30.501 1.977 1.00 73.62 287 TRP A N 1
ATOM 2293 C CA . TRP A 1 287 ? 3.773 -30.297 0.532 1.00 73.62 287 TRP A CA 1
ATOM 2294 C C . TRP A 1 287 ? 5.190 -30.041 0.005 1.00 73.62 287 TRP A C 1
ATOM 2296 O O . TRP A 1 287 ? 5.583 -30.632 -1.002 1.00 73.62 287 TRP A O 1
ATOM 2306 N N . LEU A 1 288 ? 5.982 -29.225 0.710 1.00 58.84 288 LEU A N 1
ATOM 2307 C CA . LEU A 1 288 ? 7.383 -28.941 0.377 1.00 58.84 288 LEU A CA 1
ATOM 2308 C C . LEU A 1 288 ? 8.286 -30.172 0.517 1.00 58.84 288 LEU A C 1
ATOM 2310 O O . LEU A 1 288 ? 9.224 -30.316 -0.261 1.00 58.84 288 LEU A O 1
ATOM 2314 N N . THR A 1 289 ? 7.995 -31.064 1.465 1.00 69.31 289 THR A N 1
ATOM 2315 C CA . THR A 1 289 ? 8.706 -32.341 1.632 1.00 69.31 289 THR A CA 1
ATOM 2316 C C . THR A 1 289 ? 8.112 -33.477 0.803 1.00 69.31 289 THR A C 1
ATOM 2318 O O . THR A 1 289 ? 8.571 -34.614 0.905 1.00 69.31 289 THR A O 1
ATOM 2321 N N . SER A 1 290 ? 7.101 -33.205 -0.030 1.00 72.75 290 SER A N 1
ATOM 2322 C CA . SER A 1 290 ? 6.533 -34.242 -0.883 1.00 72.75 290 SER A CA 1
ATOM 2323 C C . SER A 1 290 ? 7.555 -34.681 -1.945 1.00 72.75 290 SER A C 1
ATOM 2325 O O . SER A 1 290 ? 8.219 -33.829 -2.549 1.00 72.75 290 SER A O 1
ATOM 2327 N N . PRO A 1 291 ? 7.659 -35.992 -2.237 1.00 72.81 291 PRO A N 1
ATOM 2328 C CA . PRO A 1 291 ? 8.637 -36.513 -3.193 1.00 72.81 291 PRO A CA 1
ATOM 2329 C C . PRO A 1 291 ? 8.501 -35.876 -4.584 1.00 72.81 291 PRO A C 1
ATOM 2331 O O . PRO A 1 291 ? 9.493 -35.662 -5.262 1.00 72.81 291 PRO A O 1
ATOM 2334 N N . LYS A 1 292 ? 7.292 -35.449 -4.976 1.00 72.69 292 LYS A N 1
ATOM 2335 C CA . LYS A 1 292 ? 7.049 -34.741 -6.247 1.00 72.69 292 LYS A CA 1
ATOM 2336 C C . LYS A 1 292 ? 7.695 -33.352 -6.315 1.00 72.69 292 LYS A C 1
ATOM 2338 O O . LYS A 1 292 ? 8.105 -32.926 -7.392 1.00 72.69 292 LYS A O 1
ATOM 2343 N N . VAL A 1 293 ? 7.736 -32.622 -5.199 1.00 64.44 293 VAL A N 1
ATOM 2344 C CA . VAL A 1 293 ? 8.346 -31.283 -5.136 1.00 64.44 293 VAL A CA 1
ATOM 2345 C C . VAL A 1 293 ? 9.865 -31.403 -5.033 1.00 64.44 293 VAL A C 1
ATOM 2347 O O . VAL A 1 293 ? 10.574 -30.656 -5.705 1.00 64.44 293 VAL A O 1
ATOM 2350 N N . LEU A 1 294 ? 10.362 -32.378 -4.270 1.00 65.62 294 LEU A N 1
ATOM 2351 C CA . LEU A 1 294 ? 11.790 -32.692 -4.193 1.00 65.62 294 LEU A CA 1
ATOM 2352 C C . LEU A 1 294 ? 12.346 -33.137 -5.558 1.00 65.62 294 LEU A C 1
ATOM 2354 O O . LEU A 1 294 ? 13.310 -32.534 -6.026 1.00 65.62 294 LEU A O 1
ATOM 2358 N N . ASP A 1 295 ? 11.656 -34.038 -6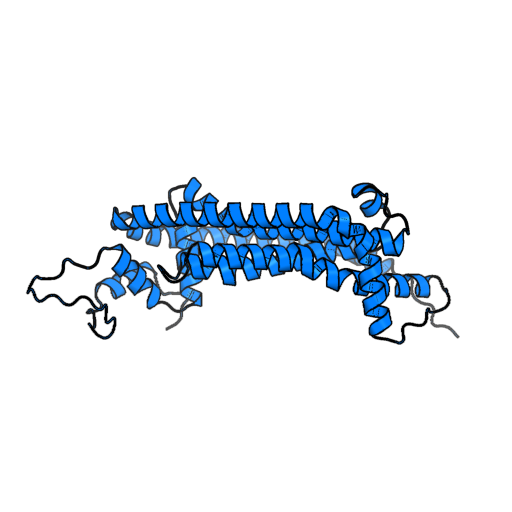.266 1.00 71.81 295 ASP A N 1
ATOM 2359 C CA . ASP A 1 295 ? 12.000 -34.448 -7.638 1.00 71.81 295 ASP A CA 1
ATOM 2360 C C . ASP A 1 295 ? 11.998 -33.269 -8.625 1.00 71.81 295 ASP A C 1
ATOM 2362 O O . ASP A 1 295 ? 12.816 -33.211 -9.545 1.00 71.81 295 ASP A O 1
ATOM 2366 N N . PHE A 1 296 ? 11.080 -32.306 -8.467 1.00 70.75 296 PHE A N 1
ATOM 2367 C CA . PHE A 1 296 ? 11.037 -31.111 -9.314 1.00 70.75 296 PHE A CA 1
ATOM 2368 C C . PHE A 1 296 ? 12.283 -30.233 -9.126 1.00 70.75 296 PHE A C 1
ATOM 2370 O O . PHE A 1 296 ? 12.820 -29.703 -10.104 1.00 70.75 296 PHE A O 1
ATOM 2377 N N . PHE A 1 297 ? 12.761 -30.084 -7.887 1.00 60.09 297 PHE A N 1
ATOM 2378 C CA . PHE A 1 297 ? 13.986 -29.338 -7.599 1.00 60.09 297 PHE A CA 1
ATOM 2379 C C . PHE A 1 297 ? 15.253 -30.116 -7.977 1.00 60.09 297 PHE A C 1
ATOM 2381 O O . PHE A 1 297 ? 16.192 -29.497 -8.478 1.00 60.09 297 PHE A O 1
ATOM 2388 N N . GLU A 1 298 ? 15.273 -31.442 -7.824 1.00 59.56 298 GLU A N 1
ATOM 2389 C CA . GLU A 1 298 ? 16.385 -32.291 -8.274 1.00 59.56 298 GLU A CA 1
ATOM 2390 C C . GLU A 1 298 ? 16.517 -32.305 -9.797 1.00 59.56 298 GLU A C 1
ATOM 2392 O O . GLU A 1 298 ? 17.599 -32.028 -10.315 1.00 59.56 298 GLU A O 1
ATOM 2397 N N . ARG A 1 299 ? 15.418 -32.478 -10.545 1.00 58.38 299 ARG A N 1
ATOM 2398 C CA . ARG A 1 299 ? 15.449 -32.399 -12.017 1.00 58.38 299 ARG A CA 1
ATOM 2399 C C . ARG A 1 299 ? 15.911 -31.036 -12.524 1.00 58.38 299 ARG A C 1
ATOM 2401 O O . ARG A 1 299 ? 16.615 -30.969 -13.526 1.00 58.38 299 ARG A O 1
ATOM 2408 N N . LYS A 1 300 ? 15.565 -29.946 -11.826 1.00 53.12 300 LYS A N 1
ATOM 2409 C CA . LYS A 1 300 ? 16.067 -28.606 -12.167 1.00 53.12 300 LYS A CA 1
ATOM 2410 C C . LYS A 1 300 ? 17.550 -28.415 -11.859 1.00 53.12 300 LYS A C 1
ATOM 2412 O O . LYS A 1 300 ? 18.201 -27.640 -12.557 1.00 53.12 300 LYS A O 1
ATOM 2417 N N . ARG A 1 301 ? 18.075 -29.092 -10.835 1.00 48.97 301 ARG A N 1
ATOM 2418 C CA . ARG A 1 301 ? 19.498 -29.050 -10.472 1.00 48.97 301 ARG A CA 1
ATOM 2419 C C . ARG A 1 301 ? 20.351 -29.822 -11.489 1.00 48.97 301 ARG A C 1
ATOM 2421 O O . ARG A 1 301 ? 21.415 -29.339 -11.843 1.00 48.97 301 ARG A O 1
ATOM 2428 N N . VAL A 1 302 ? 19.833 -30.929 -12.029 1.00 50.12 302 VAL A N 1
ATOM 2429 C CA . VAL A 1 302 ? 20.486 -31.735 -13.085 1.00 50.12 302 VAL A CA 1
ATOM 2430 C C . VAL A 1 302 ? 20.445 -31.057 -14.468 1.00 50.12 302 VAL A C 1
ATOM 2432 O O . VAL A 1 302 ? 21.268 -31.347 -15.323 1.00 50.12 302 VAL A O 1
ATOM 2435 N N . SER A 1 303 ? 19.533 -30.105 -14.701 1.00 47.31 303 SER A N 1
ATOM 2436 C CA . SER A 1 303 ? 19.461 -29.344 -15.963 1.00 47.31 303 SER A CA 1
ATOM 2437 C C . SER A 1 303 ? 20.345 -28.085 -16.029 1.00 47.31 303 SER A C 1
ATOM 2439 O O . SER A 1 303 ? 20.204 -27.298 -16.966 1.00 47.31 303 SER A O 1
ATOM 2441 N N . SER A 1 304 ? 21.218 -27.844 -15.044 1.00 40.03 304 SER A N 1
ATOM 2442 C CA . SER A 1 304 ? 22.261 -26.821 -15.188 1.00 40.03 304 SER A CA 1
ATOM 2443 C C . SER A 1 304 ? 23.392 -27.427 -16.022 1.00 40.03 304 SER A C 1
ATOM 2445 O O . SER A 1 304 ? 23.902 -28.464 -15.612 1.00 40.03 304 SER A O 1
ATOM 2447 N N . PRO A 1 305 ? 23.783 -26.849 -17.171 1.00 43.78 305 PRO A N 1
ATOM 2448 C CA . PRO A 1 305 ? 24.911 -27.374 -17.924 1.00 43.78 305 PRO A CA 1
ATOM 2449 C C . PRO A 1 305 ? 26.167 -27.234 -17.066 1.00 43.78 305 PRO A C 1
ATOM 2451 O O . PRO A 1 305 ? 26.475 -26.135 -16.595 1.00 43.78 305 PRO A O 1
ATOM 2454 N N . ASP A 1 306 ? 26.857 -28.351 -16.852 1.00 42.69 306 ASP A N 1
ATOM 2455 C CA . ASP A 1 306 ? 28.219 -28.358 -16.344 1.00 42.69 306 ASP A CA 1
ATOM 2456 C C . ASP A 1 306 ? 29.051 -27.415 -17.219 1.00 42.69 306 ASP A C 1
ATOM 2458 O O . ASP A 1 306 ? 29.115 -27.562 -18.442 1.00 42.69 306 ASP A O 1
ATOM 2462 N N . SER A 1 307 ? 29.638 -26.390 -16.603 1.00 45.19 307 SER A N 1
ATOM 2463 C CA . SER A 1 307 ? 30.665 -25.590 -17.256 1.00 45.19 307 SER A CA 1
ATOM 2464 C C . SER A 1 307 ? 31.857 -26.509 -17.533 1.00 45.19 307 SER A C 1
ATOM 2466 O O . SER A 1 307 ? 32.405 -27.049 -16.566 1.00 45.19 307 SER A O 1
ATOM 2468 N N . PRO A 1 308 ? 32.307 -26.682 -18.785 1.00 43.06 308 PRO A N 1
ATOM 2469 C CA . PRO A 1 308 ? 33.589 -27.312 -19.025 1.00 43.06 308 PRO A CA 1
ATOM 2470 C C . PRO A 1 308 ? 34.666 -26.291 -18.650 1.00 43.06 308 PRO A C 1
ATOM 2472 O O . PRO A 1 308 ? 34.937 -25.347 -19.389 1.00 43.06 308 PRO A O 1
ATOM 2475 N N . HIS A 1 309 ? 35.243 -26.453 -17.462 1.00 40.72 309 HIS A N 1
ATOM 2476 C CA . HIS A 1 309 ? 36.629 -26.070 -17.256 1.00 40.72 309 HIS A CA 1
ATOM 2477 C C . HIS A 1 309 ? 37.476 -27.211 -17.806 1.00 40.72 309 HIS A C 1
ATOM 2479 O O . HIS A 1 309 ? 37.669 -28.204 -17.120 1.00 40.72 309 HIS A O 1
ATOM 2485 N N . ASP A 1 310 ? 37.929 -27.049 -19.045 1.00 40.50 310 ASP A N 1
ATOM 2486 C CA . ASP A 1 310 ? 39.159 -27.646 -19.548 1.00 40.50 310 ASP A CA 1
ATOM 2487 C C . ASP A 1 310 ? 39.777 -26.672 -20.565 1.00 40.50 310 ASP A C 1
ATOM 2489 O O . ASP A 1 310 ? 39.107 -26.238 -21.507 1.00 40.50 310 ASP A O 1
ATOM 2493 N N . ILE A 1 311 ? 41.069 -26.393 -20.331 1.00 39.50 311 ILE A N 1
ATOM 2494 C CA . ILE A 1 311 ? 42.018 -25.445 -20.962 1.00 39.50 311 ILE A CA 1
ATOM 2495 C C . ILE A 1 311 ? 41.994 -24.016 -20.402 1.00 39.50 311 ILE A C 1
ATOM 2497 O O . ILE A 1 311 ? 41.080 -23.224 -20.723 1.00 39.50 311 ILE A O 1
#

InterPro domains:
  IPR057591 TMEM126-like [PF23408] (6-263)